Protein AF-A0A9D8WPJ0-F1 (afdb_monomer_lite)

pLDDT: mean 84.47, std 19.91, range [29.52, 98.5]

Foldseek 3Di:
DPDDWAKQKDFLQLLVLCLDPVSNVVSLLLSVLLSLLVQCVVPVDANVVSCVRNVPPDDHDNCSNVSNVVRCVVLVQWQMFIDTSVRSVCPVPDDDDSLVSLLVLLVRLLCSQCDDPHQKDFDALQSSQCNSQGHPDSDDDGDPVSVVCSDPVSVVVSQVVCCVPVVWAWEDPPDRGIMIGNPDHNVRRVVVVVVVVVVVVVVVVVVVVVVPPPDDDDDDDDDDDDDDDQPVVLVDLVVQLVLLVVLLVVLVPPPPLVVVVCVVDPQWPQNVLLVQLSVCCSDVNVSVVVNPDPDSDDDNNVSSSVCSVVRTDGDDDPPDDDDDDDDPPPPDDDDDPPDDPPPDDDD

Secondary structure (DSSP, 8-state):
--PPP-EEEEEHHHHHGGGSTTTHHHHHHHHHHHHHHHHHHHH---HHHHHHHHT--S---TTHHHHHHHHHHHTSSSPEEEEEHHHHHHHHHS---HHHHHHHHHHHHHHHHHTTT-SEEEE-HHHHHHHHTT-SSS-SPPPHHHHTT-SHHHHHHHHHHHHHHH--EEE-TTSSSEEEESSS-HHHHHHHHHHHHHHHHHHHHHHHHTTSS--S------------PPPGGGT-HHHHHHHHHHHHHHHHH-HHHHHHHHHHSTTB-HHHHHHHHHHTTTSHHHHHHHHHSS-SS--HHHHHHHHHTTS--BPP---SS-PPP----------S---SSS-----

Sequence (347 aa):
MNTKKIFFKAPAECFVKLLDDKERDVGFNDIVNYSLAHQHLTTGHGLEECKSELGIYFSVPHNAIELGMEMFSKHRESVKFDIERKVFLDFFISHKDEIDYVLQIAFMALNTMIGQHKTYCRIYNDLWLLRMSGHTEYKGDLHPVIKRYADPRKLRTLKESLSLRFGMNFSTKKTRGFLASRIHSSEELDAILVKSKTISDETSSKAKSNQKSKAVMNPNEDHSEKQKEQPLWRTDFNEYKRLFEEARKTVLADVDFKKKMEGYYPNIDYEKSIDCSCDYWISEDGWKKCKSYRCTNIDPVRRLQNNFSKNKIYKYRYSGNNKPQDYRHRSGQYDSTDMDDWNKGKI

Structure (mmCIF, N/CA/C/O backbone):
data_AF-A0A9D8WPJ0-F1
#
_entry.id   AF-A0A9D8WPJ0-F1
#
loop_
_atom_site.group_PDB
_atom_site.id
_atom_site.type_symbol
_atom_site.label_atom_id
_atom_site.label_alt_id
_atom_site.label_comp_id
_atom_site.label_asym_id
_atom_site.label_entity_id
_atom_site.label_seq_id
_atom_site.pdbx_PDB_ins_code
_atom_site.Cartn_x
_atom_site.Cartn_y
_atom_site.Cartn_z
_atom_site.occupancy
_atom_site.B_iso_or_equiv
_atom_site.auth_seq_id
_atom_site.auth_comp_id
_atom_site.auth_asym_id
_atom_site.auth_atom_id
_atom_site.pdbx_PDB_model_num
ATOM 1 N N . MET A 1 1 ? 14.931 27.148 -11.174 1.00 59.50 1 MET A N 1
ATOM 2 C CA . MET A 1 1 ? 14.076 26.368 -12.098 1.00 59.50 1 MET A CA 1
ATOM 3 C C . MET A 1 1 ? 13.479 25.213 -11.312 1.00 59.50 1 MET A C 1
ATOM 5 O O . MET A 1 1 ? 14.240 24.477 -10.701 1.00 59.50 1 MET A O 1
ATOM 9 N N . ASN A 1 2 ? 12.151 25.099 -11.238 1.00 70.62 2 ASN A N 1
ATOM 10 C CA . ASN A 1 2 ? 11.497 24.022 -10.491 1.00 70.62 2 ASN A CA 1
ATOM 11 C C . ASN A 1 2 ? 11.588 22.744 -11.339 1.00 70.62 2 ASN A C 1
ATOM 13 O O . ASN A 1 2 ? 10.886 22.621 -12.342 1.00 70.62 2 ASN A O 1
ATOM 17 N N . THR A 1 3 ? 12.524 21.848 -11.027 1.00 87.00 3 THR A N 1
ATOM 18 C CA . THR A 1 3 ? 12.690 20.603 -11.784 1.00 87.00 3 THR A CA 1
ATOM 19 C C . THR A 1 3 ? 11.473 19.713 -11.551 1.00 87.00 3 THR A C 1
ATOM 21 O O . THR A 1 3 ? 11.105 19.407 -10.416 1.00 87.00 3 THR A O 1
ATOM 24 N N . LYS A 1 4 ? 10.804 19.318 -12.639 1.00 93.62 4 LYS A N 1
ATOM 25 C CA . LYS A 1 4 ? 9.652 18.415 -12.582 1.00 93.62 4 LYS A CA 1
ATOM 26 C C . LYS A 1 4 ? 10.083 17.104 -11.919 1.00 93.62 4 LYS A C 1
ATOM 28 O O . LYS A 1 4 ? 11.041 16.472 -12.361 1.00 93.62 4 LYS A O 1
ATOM 33 N N . LYS A 1 5 ? 9.377 16.694 -10.862 1.00 95.94 5 LYS A N 1
ATOM 34 C CA . LYS A 1 5 ? 9.600 15.391 -10.226 1.00 95.94 5 LYS A CA 1
ATOM 35 C C . LYS A 1 5 ? 9.200 14.267 -11.183 1.00 95.94 5 LYS A C 1
ATOM 37 O O . LYS A 1 5 ? 8.129 14.322 -11.785 1.00 95.94 5 LYS A O 1
ATOM 42 N N . ILE A 1 6 ? 10.057 13.257 -11.292 1.00 96.81 6 ILE A N 1
ATOM 43 C CA . ILE A 1 6 ? 9.844 12.053 -12.103 1.00 96.81 6 ILE A CA 1
ATOM 44 C C . ILE A 1 6 ? 9.545 10.893 -11.157 1.00 96.81 6 ILE A C 1
ATOM 46 O O . ILE A 1 6 ? 10.193 10.766 -10.115 1.00 96.81 6 ILE A O 1
ATOM 50 N N . PHE A 1 7 ? 8.575 10.059 -11.521 1.00 97.50 7 PHE A N 1
ATOM 51 C CA . PHE A 1 7 ? 8.132 8.923 -10.721 1.00 97.50 7 PHE A CA 1
ATOM 52 C C . PHE A 1 7 ? 8.151 7.646 -11.554 1.00 97.50 7 PHE A C 1
ATOM 54 O O . PHE A 1 7 ? 7.705 7.655 -12.699 1.00 97.50 7 PHE A O 1
ATOM 61 N N . PHE A 1 8 ? 8.622 6.561 -10.948 1.00 98.19 8 PHE A N 1
ATOM 62 C CA . PHE A 1 8 ? 8.399 5.207 -11.439 1.00 98.19 8 PHE A CA 1
ATOM 63 C C . PHE A 1 8 ? 7.062 4.729 -10.901 1.00 98.19 8 PHE A C 1
ATOM 65 O O . PHE A 1 8 ? 6.765 4.914 -9.717 1.00 98.19 8 PHE A O 1
ATOM 72 N N . LYS A 1 9 ? 6.265 4.124 -11.773 1.00 97.69 9 LYS A N 1
ATOM 73 C CA . LYS A 1 9 ? 4.970 3.553 -11.425 1.00 97.69 9 LYS A CA 1
ATOM 74 C C . LYS A 1 9 ? 5.057 2.052 -11.568 1.00 97.69 9 LYS A C 1
ATOM 76 O O . LYS A 1 9 ? 5.591 1.584 -12.564 1.00 97.69 9 LYS A O 1
ATOM 81 N N . ALA A 1 10 ? 4.512 1.306 -10.620 1.00 98.19 10 ALA A N 1
ATOM 82 C CA . ALA A 1 10 ? 4.372 -0.139 -10.762 1.00 98.19 10 ALA A CA 1
ATOM 83 C C . ALA A 1 10 ? 3.287 -0.689 -9.825 1.00 98.19 10 ALA A C 1
ATOM 85 O O . ALA A 1 10 ? 2.923 -0.025 -8.848 1.00 98.19 10 ALA A O 1
ATOM 86 N N . PRO A 1 11 ? 2.753 -1.891 -10.092 1.00 97.81 11 PRO A N 1
ATOM 87 C CA . PRO A 1 11 ? 1.935 -2.626 -9.142 1.00 97.81 11 PRO A CA 1
ATOM 88 C C . PRO A 1 11 ? 2.702 -2.854 -7.837 1.00 97.81 11 PRO A C 1
ATOM 90 O O . PRO A 1 11 ? 3.916 -3.068 -7.841 1.00 97.81 11 PRO A O 1
ATOM 93 N N . ALA A 1 12 ? 1.994 -2.819 -6.714 1.00 97.31 12 ALA A N 1
ATOM 94 C CA . ALA A 1 12 ? 2.564 -3.051 -5.391 1.00 97.31 12 ALA A CA 1
ATOM 95 C C . ALA A 1 12 ? 3.306 -4.395 -5.298 1.00 97.31 12 ALA A C 1
ATOM 97 O O . ALA A 1 12 ? 4.314 -4.495 -4.607 1.00 97.31 12 ALA A O 1
ATOM 98 N N . GLU A 1 13 ? 2.849 -5.405 -6.031 1.00 95.50 13 GLU A N 1
ATOM 99 C CA . GLU A 1 13 ? 3.443 -6.735 -6.108 1.00 95.50 13 GLU A CA 1
ATOM 100 C C . GLU A 1 13 ? 4.893 -6.697 -6.606 1.00 95.50 13 GLU A C 1
ATOM 102 O O . GLU A 1 13 ? 5.728 -7.430 -6.083 1.00 95.50 13 GLU A O 1
ATOM 107 N N . CYS A 1 14 ? 5.229 -5.806 -7.545 1.00 97.19 14 CYS A N 1
ATOM 108 C CA . CYS A 1 14 ? 6.608 -5.625 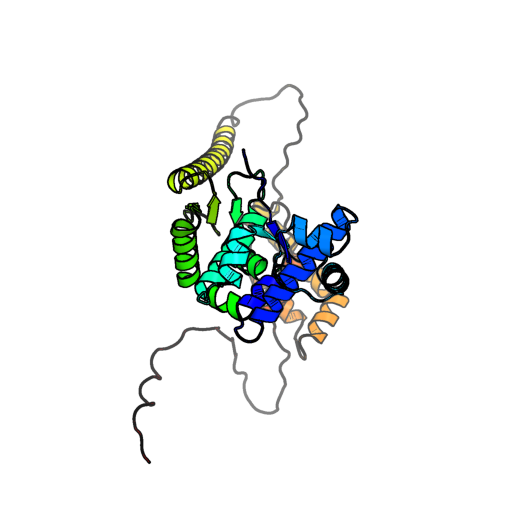-8.008 1.00 97.19 14 CYS A CA 1
ATOM 109 C C . CYS A 1 14 ? 7.511 -5.103 -6.881 1.00 97.19 14 CYS A C 1
ATOM 111 O O . CYS A 1 14 ? 8.654 -5.528 -6.750 1.00 97.19 14 CYS A O 1
ATOM 113 N N . PHE A 1 15 ? 6.984 -4.229 -6.017 1.00 97.81 15 PHE A N 1
ATOM 114 C CA . PHE A 1 15 ? 7.716 -3.740 -4.848 1.00 97.81 15 PHE A CA 1
ATOM 115 C C . PHE A 1 15 ? 7.833 -4.795 -3.752 1.00 97.81 15 PHE A C 1
ATOM 117 O O . PHE A 1 15 ? 8.849 -4.860 -3.070 1.00 97.81 15 PHE A O 1
ATOM 124 N N . VAL A 1 16 ? 6.816 -5.638 -3.583 1.00 96.50 16 VAL A N 1
ATOM 125 C CA . VAL A 1 16 ? 6.834 -6.722 -2.597 1.00 96.50 16 VAL A CA 1
ATOM 126 C C . VAL A 1 16 ? 7.934 -7.745 -2.902 1.00 96.50 16 VAL A C 1
ATOM 128 O O . VAL A 1 16 ? 8.537 -8.248 -1.957 1.00 96.50 16 VAL A O 1
ATOM 131 N N . LYS A 1 17 ? 8.275 -7.977 -4.179 1.00 96.31 17 LYS A N 1
ATOM 132 C CA . LYS A 1 17 ? 9.433 -8.805 -4.576 1.00 96.31 17 LYS A CA 1
ATOM 133 C C . LYS A 1 17 ? 10.768 -8.283 -4.038 1.00 96.31 17 LYS A C 1
ATOM 135 O O . LYS A 1 17 ? 11.667 -9.071 -3.780 1.00 96.31 17 LYS A O 1
ATOM 140 N N . LEU A 1 18 ? 10.896 -6.974 -3.792 1.00 96.81 18 LEU A N 1
ATOM 141 C CA . LEU A 1 18 ? 12.117 -6.386 -3.216 1.00 96.81 18 LEU A CA 1
ATOM 142 C C . LEU A 1 18 ? 12.393 -6.860 -1.778 1.00 96.81 18 LEU A C 1
ATOM 144 O O . LEU A 1 18 ? 13.509 -6.697 -1.276 1.00 96.81 18 LEU A O 1
ATOM 148 N N . LEU A 1 19 ? 11.377 -7.428 -1.119 1.00 95.56 19 LEU A N 1
ATOM 149 C CA . LEU A 1 19 ? 11.471 -7.995 0.224 1.00 95.56 19 LEU A CA 1
ATOM 150 C C . LEU A 1 19 ? 12.078 -9.402 0.254 1.00 95.56 19 LEU A C 1
ATOM 152 O O . LEU A 1 19 ? 12.398 -9.878 1.341 1.00 95.56 19 LEU A O 1
ATOM 156 N N . ASP A 1 20 ? 12.210 -10.069 -0.893 1.00 93.75 20 ASP A N 1
ATOM 157 C CA . ASP A 1 20 ? 12.923 -11.340 -1.011 1.00 93.75 20 ASP A CA 1
ATOM 158 C C . ASP A 1 20 ? 14.275 -11.086 -1.684 1.00 93.75 20 ASP A C 1
ATOM 160 O O . ASP A 1 20 ? 14.334 -10.654 -2.835 1.00 93.75 20 ASP A O 1
ATOM 164 N N . ASP A 1 21 ? 15.374 -11.361 -0.974 1.00 92.00 21 ASP A N 1
ATOM 165 C CA . ASP A 1 21 ? 16.736 -11.204 -1.499 1.00 92.00 21 ASP A CA 1
ATOM 166 C C . ASP A 1 21 ? 16.932 -11.920 -2.844 1.00 92.00 21 ASP A C 1
ATOM 168 O O . ASP A 1 21 ? 17.671 -11.430 -3.694 1.00 92.00 21 ASP A O 1
ATOM 172 N N . LYS A 1 22 ? 16.256 -13.058 -3.058 1.00 94.00 22 LYS A N 1
ATOM 173 C CA . LYS A 1 22 ? 16.377 -13.856 -4.288 1.00 94.00 22 LYS A CA 1
ATOM 174 C C . LYS A 1 22 ? 15.596 -13.274 -5.461 1.00 94.00 22 LYS A C 1
ATOM 176 O O . LYS A 1 22 ? 15.926 -13.566 -6.607 1.00 94.00 22 LYS A O 1
ATOM 181 N N . GLU A 1 23 ? 14.563 -12.483 -5.188 1.00 95.38 23 GLU A N 1
ATOM 182 C CA . GLU A 1 23 ? 13.700 -11.882 -6.211 1.00 95.38 23 GLU A CA 1
ATOM 183 C C . GLU A 1 23 ? 13.934 -10.379 -6.377 1.00 95.38 23 GLU A C 1
ATOM 185 O O . GLU A 1 23 ? 13.312 -9.752 -7.234 1.00 95.38 23 GLU A O 1
ATOM 190 N N . ARG A 1 24 ? 14.833 -9.779 -5.590 1.00 94.62 24 ARG A N 1
ATOM 191 C CA . ARG A 1 24 ? 15.030 -8.327 -5.554 1.00 94.62 24 ARG A CA 1
ATOM 192 C C . ARG A 1 24 ? 15.375 -7.735 -6.918 1.00 94.62 24 ARG A C 1
ATOM 194 O O . ARG A 1 24 ? 14.737 -6.770 -7.334 1.00 94.62 24 ARG A O 1
ATOM 201 N N . ASP A 1 25 ? 16.328 -8.327 -7.631 1.00 95.69 25 ASP A N 1
ATOM 202 C CA . ASP A 1 25 ? 16.728 -7.847 -8.960 1.00 95.69 25 ASP A CA 1
ATOM 203 C C . ASP A 1 25 ? 15.575 -7.958 -9.965 1.00 95.69 25 ASP A C 1
ATOM 205 O O . ASP A 1 25 ? 15.358 -7.064 -10.786 1.00 95.69 25 ASP A O 1
ATOM 209 N N . VAL A 1 26 ? 14.774 -9.022 -9.853 1.00 96.62 26 VAL A N 1
ATOM 210 C CA . VAL A 1 26 ? 13.552 -9.197 -10.647 1.00 96.62 26 VAL A CA 1
ATOM 211 C C . VAL A 1 26 ? 12.544 -8.100 -10.310 1.00 96.62 26 VAL A C 1
ATOM 213 O O . VAL A 1 26 ? 11.996 -7.483 -11.216 1.00 96.62 26 VAL A O 1
ATOM 216 N N . GLY A 1 27 ? 12.342 -7.791 -9.026 1.00 97.25 27 GLY A N 1
ATOM 217 C CA . GLY A 1 27 ? 11.461 -6.711 -8.582 1.00 97.25 27 GLY A CA 1
ATOM 218 C C . GLY A 1 27 ? 11.869 -5.343 -9.133 1.00 97.25 27 GLY A C 1
ATOM 219 O O . GLY A 1 27 ? 11.016 -4.597 -9.614 1.00 97.25 27 GLY A O 1
ATOM 220 N N . PHE A 1 28 ? 13.166 -5.018 -9.136 1.00 97.88 28 PHE A N 1
ATOM 221 C CA . PHE A 1 28 ? 13.656 -3.770 -9.728 1.00 97.88 28 PHE A CA 1
ATOM 222 C C . PHE A 1 28 ? 13.428 -3.715 -11.240 1.00 97.88 28 PHE A C 1
ATOM 224 O O . PHE A 1 28 ? 12.920 -2.707 -11.740 1.00 97.88 28 PHE A O 1
ATOM 231 N N . ASN A 1 29 ? 13.745 -4.795 -11.955 1.00 97.81 29 ASN A N 1
ATOM 232 C CA . ASN A 1 29 ? 13.514 -4.887 -13.395 1.00 97.81 29 ASN A CA 1
ATOM 233 C C . ASN A 1 29 ? 12.024 -4.767 -13.738 1.00 97.81 29 ASN A C 1
ATOM 235 O O . ASN A 1 29 ? 11.666 -4.037 -14.660 1.00 97.81 29 ASN A O 1
ATOM 239 N N . ASP A 1 30 ? 11.145 -5.398 -12.960 1.00 98.06 30 ASP A N 1
ATOM 240 C CA . ASP A 1 30 ? 9.696 -5.303 -13.141 1.00 98.06 30 ASP A CA 1
ATOM 241 C C . ASP A 1 30 ? 9.191 -3.863 -12.955 1.00 98.06 30 ASP A C 1
ATOM 243 O O . ASP A 1 30 ? 8.386 -3.375 -13.750 1.00 98.06 30 ASP A O 1
ATOM 247 N N . ILE A 1 31 ? 9.689 -3.139 -11.944 1.00 98.38 31 ILE A N 1
ATOM 248 C CA . ILE A 1 31 ? 9.319 -1.730 -11.724 1.00 98.38 31 ILE A CA 1
ATOM 249 C C . ILE A 1 31 ? 9.744 -0.858 -12.915 1.00 98.38 31 ILE A C 1
ATOM 251 O O . ILE A 1 31 ? 8.975 0.000 -13.365 1.00 98.38 31 ILE A O 1
ATOM 255 N N . VAL A 1 32 ? 10.953 -1.081 -13.441 1.00 98.38 32 VAL A N 1
ATOM 256 C CA . VAL A 1 32 ? 11.490 -0.353 -14.600 1.00 98.38 32 VAL A CA 1
ATOM 257 C C . VAL A 1 32 ? 10.685 -0.660 -15.860 1.00 98.38 32 VAL A C 1
ATOM 259 O O . VAL A 1 32 ? 10.201 0.268 -16.508 1.00 98.38 32 VAL A O 1
ATOM 262 N N . ASN A 1 33 ? 10.483 -1.940 -16.173 1.00 98.38 33 ASN A N 1
ATOM 263 C CA . ASN A 1 33 ? 9.745 -2.391 -17.353 1.00 98.38 33 ASN A CA 1
ATOM 264 C C . ASN A 1 33 ? 8.298 -1.877 -17.333 1.00 98.38 33 ASN A C 1
ATOM 266 O O . ASN A 1 33 ? 7.823 -1.327 -18.326 1.00 98.38 33 ASN A O 1
ATOM 270 N N . TYR A 1 34 ? 7.610 -1.965 -16.186 1.00 98.44 34 TYR A N 1
ATOM 271 C CA . TYR A 1 34 ? 6.258 -1.418 -16.053 1.00 98.44 34 TYR A CA 1
ATOM 272 C C . TYR A 1 34 ? 6.246 0.103 -16.252 1.00 98.44 34 TYR A C 1
ATOM 274 O O . TYR A 1 34 ? 5.377 0.627 -16.949 1.00 98.44 34 TYR A O 1
ATOM 282 N N . SER A 1 35 ? 7.204 0.829 -15.668 1.00 98.19 35 SER A N 1
ATOM 283 C CA . SER A 1 35 ? 7.283 2.289 -15.816 1.00 98.19 35 SER A CA 1
ATOM 284 C C . SER A 1 35 ? 7.536 2.706 -17.266 1.00 98.19 35 SER A C 1
ATOM 286 O O . SER A 1 35 ? 6.909 3.653 -17.740 1.00 98.19 35 SER A O 1
ATOM 288 N N . LEU A 1 36 ? 8.402 1.982 -17.983 1.00 98.38 36 LEU A N 1
ATOM 289 C CA . LEU A 1 36 ? 8.659 2.191 -19.409 1.00 98.38 36 LEU A CA 1
ATOM 290 C C . LEU A 1 36 ? 7.400 1.947 -20.242 1.00 98.38 36 LEU A C 1
ATOM 292 O O . LEU A 1 36 ? 7.036 2.798 -21.048 1.00 98.38 36 LEU A O 1
ATOM 296 N N . ALA A 1 37 ? 6.686 0.844 -20.002 1.00 98.12 37 ALA A N 1
ATOM 297 C CA . ALA A 1 37 ? 5.421 0.575 -20.680 1.00 98.12 37 ALA A CA 1
ATOM 298 C C . ALA A 1 37 ? 4.353 1.633 -20.366 1.00 98.12 37 ALA A C 1
ATOM 300 O O . ALA A 1 37 ? 3.653 2.083 -21.269 1.00 98.12 37 ALA A O 1
ATOM 301 N N . HIS A 1 38 ? 4.256 2.094 -19.113 1.00 97.12 38 HIS A N 1
ATOM 302 C CA . HIS A 1 38 ? 3.341 3.174 -18.736 1.00 97.12 38 HIS A CA 1
ATOM 303 C C . HIS A 1 38 ? 3.671 4.457 -19.508 1.00 97.12 38 HIS A C 1
ATOM 305 O O . HIS A 1 38 ? 2.765 5.138 -19.994 1.00 97.12 38 HIS A O 1
ATOM 311 N N . GLN A 1 39 ? 4.955 4.812 -19.592 1.00 97.69 39 GLN A N 1
ATOM 312 C CA . GLN A 1 39 ? 5.407 6.003 -20.304 1.00 97.69 39 GLN A CA 1
ATOM 313 C C . GLN A 1 39 ? 5.099 5.888 -21.799 1.00 97.69 39 GLN A C 1
ATOM 315 O O . GLN A 1 39 ? 4.448 6.778 -22.338 1.00 97.69 39 GLN A O 1
ATOM 320 N N . HIS A 1 40 ? 5.430 4.750 -22.415 1.00 97.56 40 HIS A N 1
ATOM 321 C CA . HIS A 1 40 ? 5.111 4.446 -23.808 1.00 97.56 40 HIS A CA 1
ATOM 322 C C . HIS A 1 40 ? 3.608 4.570 -24.098 1.00 97.56 40 HIS A C 1
ATOM 324 O O . HIS A 1 40 ? 3.222 5.260 -25.034 1.00 97.56 40 HIS A O 1
ATOM 330 N N . LEU A 1 41 ? 2.741 3.986 -23.261 1.00 96.44 41 LEU A N 1
ATOM 331 C CA . LEU A 1 41 ? 1.282 4.118 -23.402 1.00 96.44 41 LEU A CA 1
ATOM 332 C C . LEU A 1 41 ? 0.790 5.565 -23.277 1.00 96.44 41 LEU A C 1
ATOM 334 O O . LEU A 1 41 ? -0.260 5.907 -23.813 1.00 96.44 41 LEU A O 1
ATOM 338 N N . THR A 1 42 ? 1.515 6.402 -22.533 1.00 96.56 42 THR A N 1
ATOM 339 C CA . THR A 1 42 ? 1.124 7.792 -22.274 1.00 96.56 42 THR A CA 1
ATOM 340 C C . THR A 1 42 ? 1.573 8.733 -23.392 1.00 96.56 42 THR A C 1
ATOM 342 O O . THR A 1 42 ? 0.849 9.672 -23.713 1.00 96.56 42 THR A O 1
ATOM 345 N N . THR A 1 43 ? 2.759 8.518 -23.966 1.00 97.44 43 THR A N 1
ATOM 346 C CA . THR A 1 43 ? 3.387 9.449 -24.923 1.00 97.44 43 THR A CA 1
ATOM 347 C C . THR A 1 43 ? 3.492 8.911 -26.349 1.00 97.44 43 THR A C 1
ATOM 349 O O . THR A 1 43 ? 3.675 9.696 -27.273 1.00 97.44 43 THR A O 1
ATOM 352 N N . GLY A 1 44 ? 3.389 7.595 -26.550 1.00 97.75 44 GLY A N 1
ATOM 353 C CA . GLY A 1 44 ? 3.667 6.924 -27.825 1.00 97.75 44 GLY A CA 1
ATOM 354 C C . GLY A 1 44 ? 5.160 6.824 -28.169 1.00 97.75 44 GLY A C 1
ATOM 355 O O . GLY A 1 44 ? 5.506 6.423 -29.276 1.00 97.75 44 GLY A O 1
ATOM 356 N N . HIS A 1 45 ? 6.047 7.204 -27.246 1.00 98.25 45 HIS A N 1
ATOM 357 C CA . HIS A 1 45 ? 7.492 7.249 -27.459 1.00 98.25 45 HIS A CA 1
ATOM 358 C C . HIS A 1 45 ? 8.144 5.862 -27.479 1.00 98.25 45 HIS A C 1
ATOM 360 O O . HIS A 1 45 ? 7.712 4.955 -26.770 1.00 98.25 45 HIS A O 1
ATOM 366 N N . GLY A 1 46 ? 9.226 5.708 -28.245 1.00 97.94 46 GLY A N 1
ATOM 367 C CA . GLY A 1 46 ? 10.043 4.496 -28.253 1.00 97.94 46 GLY A CA 1
ATOM 368 C C . GLY A 1 46 ? 10.778 4.243 -26.931 1.00 97.94 46 GLY A C 1
ATOM 369 O O . GLY A 1 46 ? 10.687 5.013 -25.969 1.00 97.94 46 GLY A O 1
ATOM 370 N N . LEU A 1 47 ? 11.506 3.123 -26.868 1.00 97.75 47 LEU A N 1
ATOM 371 C CA . LEU A 1 47 ? 12.226 2.695 -25.665 1.00 97.75 47 LEU A CA 1
ATOM 372 C C . LEU A 1 47 ? 13.260 3.728 -25.202 1.00 97.75 47 LEU A C 1
ATOM 374 O O . LEU A 1 47 ? 13.313 4.046 -24.015 1.00 97.75 47 LEU A O 1
ATOM 378 N N . GLU A 1 48 ? 14.076 4.254 -26.114 1.00 97.88 48 GLU A N 1
ATOM 379 C CA . GLU A 1 48 ? 15.173 5.162 -25.763 1.00 97.88 48 GLU A CA 1
ATOM 380 C C . GLU A 1 48 ? 14.664 6.534 -25.311 1.00 97.88 48 GLU A C 1
ATOM 382 O O . GLU A 1 48 ? 15.164 7.101 -24.338 1.00 97.88 48 GLU A O 1
ATOM 387 N N . GLU A 1 49 ? 13.603 7.032 -25.938 1.00 98.25 49 GLU A N 1
ATOM 388 C CA . GLU A 1 49 ? 12.918 8.248 -25.521 1.00 98.25 49 GLU A CA 1
ATOM 389 C C . GLU A 1 49 ? 12.278 8.072 -24.136 1.00 98.25 49 GLU A C 1
ATOM 391 O O . GLU A 1 49 ? 12.489 8.905 -23.253 1.00 98.25 49 GLU A O 1
ATOM 396 N N . CYS A 1 50 ? 11.583 6.952 -23.892 1.00 98.06 50 CYS A N 1
ATOM 397 C CA . CYS A 1 50 ? 11.013 6.647 -22.576 1.00 98.06 50 CYS A CA 1
ATOM 398 C C . CYS A 1 50 ? 12.097 6.527 -21.490 1.00 98.06 50 CYS A C 1
ATOM 400 O O . CYS A 1 50 ? 11.915 7.029 -20.377 1.00 98.06 50 CYS A O 1
ATOM 402 N N . LYS A 1 51 ? 13.243 5.899 -21.797 1.00 97.81 51 LYS A N 1
ATOM 403 C CA . LYS A 1 51 ? 14.397 5.823 -20.883 1.00 97.81 51 LYS A CA 1
ATOM 404 C C . LYS A 1 51 ? 14.929 7.210 -20.547 1.00 97.81 51 LYS A C 1
ATOM 406 O O . LYS A 1 51 ? 15.134 7.506 -19.370 1.00 97.81 51 LYS A O 1
ATOM 411 N N . SER A 1 52 ? 15.113 8.059 -21.557 1.00 97.25 52 SER A N 1
ATOM 412 C CA . SER A 1 52 ? 15.577 9.439 -21.389 1.00 97.25 52 SER A CA 1
ATOM 413 C C . SER A 1 52 ? 14.636 10.248 -20.487 1.00 97.25 52 SER A C 1
ATOM 415 O O . SER A 1 52 ? 15.078 10.868 -19.516 1.00 97.25 52 SER A O 1
ATOM 417 N N . GLU A 1 53 ? 13.323 10.163 -20.717 1.00 96.62 53 GLU A N 1
ATOM 418 C CA . GLU A 1 53 ? 12.304 10.865 -19.924 1.00 96.62 53 GLU A CA 1
ATOM 419 C C . GLU A 1 53 ? 12.235 10.391 -18.468 1.00 96.62 53 GLU A C 1
ATOM 421 O O . GLU A 1 53 ? 12.095 11.205 -17.549 1.00 96.62 53 GLU A O 1
ATOM 426 N N . LEU A 1 54 ? 12.368 9.082 -18.237 1.00 96.75 54 LEU A N 1
ATOM 427 C CA . LEU A 1 54 ? 12.432 8.512 -16.890 1.00 96.75 54 LEU A CA 1
ATOM 428 C C . LEU A 1 54 ? 13.808 8.709 -16.231 1.00 96.75 54 LEU A C 1
ATOM 430 O O . LEU A 1 54 ? 13.946 8.532 -15.020 1.00 96.75 54 LEU A O 1
ATOM 434 N N . GLY A 1 55 ? 14.821 9.134 -16.990 1.00 95.69 55 GLY A N 1
ATOM 435 C CA . GLY A 1 55 ? 16.203 9.279 -16.538 1.00 95.69 55 GLY A CA 1
ATOM 436 C C . GLY A 1 55 ? 16.867 7.949 -16.186 1.00 95.69 55 GLY A C 1
ATOM 437 O O . GLY A 1 55 ? 17.591 7.877 -15.193 1.00 95.69 55 GLY A O 1
ATOM 438 N N . ILE A 1 56 ? 16.587 6.906 -16.964 1.00 95.31 56 ILE A N 1
ATOM 439 C CA . ILE A 1 56 ? 17.223 5.592 -16.861 1.00 95.31 56 ILE A CA 1
ATOM 440 C C . ILE A 1 56 ? 18.506 5.618 -17.697 1.00 95.31 56 ILE A C 1
ATOM 442 O O . ILE A 1 56 ? 18.454 5.790 -18.911 1.00 95.31 56 ILE A O 1
ATOM 446 N N . TYR A 1 57 ? 19.654 5.434 -17.046 1.00 93.00 57 TYR A N 1
ATOM 447 C CA . TYR A 1 57 ? 20.978 5.451 -17.689 1.00 93.00 57 TYR A CA 1
ATOM 448 C C . TYR A 1 57 ? 21.663 4.076 -17.728 1.00 93.00 57 TYR A C 1
ATOM 450 O O . TYR A 1 57 ? 22.774 3.955 -18.237 1.00 93.00 57 TYR A O 1
ATOM 458 N N . PHE A 1 58 ? 21.027 3.043 -17.176 1.00 92.69 58 PHE A N 1
ATOM 459 C CA . PHE A 1 58 ? 21.517 1.666 -17.213 1.00 92.69 58 PHE A CA 1
ATOM 460 C C . PHE A 1 58 ? 20.870 0.871 -18.355 1.00 92.69 58 PHE A C 1
ATOM 462 O O . PHE A 1 58 ? 19.863 1.285 -18.937 1.00 92.69 58 PHE A O 1
ATOM 469 N N . SER A 1 59 ? 21.480 -0.268 -18.692 1.00 94.94 59 SER A N 1
ATOM 470 C CA . SER A 1 59 ? 20.982 -1.152 -19.746 1.00 94.94 59 SER A CA 1
ATOM 471 C C . SER A 1 59 ? 19.666 -1.807 -19.329 1.00 94.94 59 SER A C 1
ATOM 473 O O . SER A 1 59 ? 19.544 -2.301 -18.210 1.00 94.94 59 SER A O 1
ATOM 475 N N . VAL A 1 60 ? 18.699 -1.823 -20.243 1.00 96.25 60 VAL A N 1
ATOM 476 C CA . VAL A 1 60 ? 17.425 -2.535 -20.100 1.00 96.25 60 VAL A CA 1
ATOM 477 C C . VAL A 1 60 ? 17.237 -3.441 -21.320 1.00 96.25 60 VAL A C 1
ATOM 479 O O . VAL A 1 60 ? 17.746 -3.105 -22.394 1.00 96.25 60 VAL A O 1
ATOM 482 N N . PRO A 1 61 ? 16.530 -4.577 -21.194 1.00 95.75 61 PRO A N 1
ATOM 483 C CA . PRO A 1 61 ? 16.245 -5.446 -22.332 1.00 95.75 61 PRO A CA 1
ATOM 484 C C . PRO A 1 61 ? 15.542 -4.693 -23.470 1.00 95.75 61 PRO A C 1
ATOM 486 O O . PRO A 1 61 ? 14.712 -3.820 -23.221 1.00 95.75 61 PRO A O 1
ATOM 489 N N . HIS A 1 62 ? 15.818 -5.055 -24.727 1.00 96.81 62 HIS A N 1
ATOM 490 C CA . HIS A 1 62 ? 15.159 -4.424 -25.881 1.00 96.81 62 HIS A CA 1
ATOM 491 C C . HIS A 1 62 ? 13.634 -4.608 -25.870 1.00 96.81 62 HIS A C 1
ATOM 493 O O . HIS A 1 62 ? 12.907 -3.721 -26.302 1.00 96.81 62 HIS A O 1
ATOM 499 N N . ASN A 1 63 ? 13.156 -5.713 -25.298 1.00 97.50 63 ASN A N 1
ATOM 500 C CA . ASN A 1 63 ? 11.741 -6.016 -25.101 1.00 97.50 63 ASN A CA 1
ATOM 501 C C . ASN A 1 63 ? 11.174 -5.486 -23.765 1.00 97.50 63 ASN A C 1
ATOM 503 O O . ASN A 1 63 ? 10.119 -5.935 -23.321 1.00 97.50 63 ASN A O 1
ATOM 507 N N . ALA A 1 64 ? 11.841 -4.541 -23.087 1.00 97.94 64 ALA A N 1
ATOM 508 C CA . ALA A 1 64 ? 11.407 -4.029 -21.779 1.00 97.94 64 ALA A CA 1
ATOM 509 C C . ALA A 1 64 ? 9.978 -3.457 -21.786 1.00 97.94 64 ALA A C 1
ATOM 511 O O . ALA A 1 64 ? 9.229 -3.666 -20.830 1.00 97.94 64 ALA A O 1
ATOM 512 N N . ILE A 1 65 ? 9.582 -2.761 -22.860 1.00 98.25 65 ILE A N 1
ATOM 513 C CA . ILE A 1 65 ? 8.210 -2.246 -23.000 1.00 98.25 65 ILE A CA 1
ATOM 514 C C . ILE A 1 65 ? 7.217 -3.405 -23.116 1.00 98.25 65 ILE A C 1
ATOM 516 O O . ILE A 1 65 ? 6.204 -3.392 -22.426 1.00 98.25 65 ILE A O 1
ATOM 520 N N . GLU A 1 66 ? 7.503 -4.415 -23.936 1.00 98.12 66 GLU A N 1
ATOM 521 C CA . GLU A 1 66 ? 6.622 -5.574 -24.136 1.00 98.12 66 GLU A CA 1
ATOM 522 C C . GLU A 1 66 ? 6.423 -6.348 -22.827 1.00 98.12 66 GLU A C 1
ATOM 524 O O . GLU A 1 66 ? 5.286 -6.583 -22.417 1.00 98.12 66 GLU A O 1
ATOM 529 N N . LEU A 1 67 ? 7.512 -6.612 -22.096 1.00 97.81 67 LEU A N 1
ATOM 530 C CA . LEU A 1 67 ? 7.464 -7.202 -20.753 1.00 97.81 67 LEU A CA 1
ATOM 531 C C . LEU A 1 67 ? 6.624 -6.346 -19.788 1.00 97.81 67 LEU A C 1
ATOM 533 O O . LEU A 1 67 ? 5.833 -6.858 -18.995 1.00 97.81 67 LEU A O 1
ATOM 537 N N . GLY A 1 68 ? 6.754 -5.019 -19.872 1.00 97.75 68 GLY A N 1
ATOM 538 C CA . GLY A 1 68 ? 5.927 -4.079 -19.120 1.00 97.75 68 GLY A CA 1
ATOM 539 C C . GLY A 1 68 ? 4.433 -4.171 -19.448 1.00 97.75 68 GLY A C 1
ATOM 540 O O . GLY A 1 68 ? 3.597 -4.139 -18.541 1.00 97.75 68 GLY A O 1
ATOM 541 N N . MET A 1 69 ? 4.081 -4.330 -20.725 1.00 97.50 69 MET A N 1
ATOM 542 C CA . MET A 1 69 ? 2.693 -4.466 -21.191 1.00 97.50 69 MET A CA 1
ATOM 543 C C . MET A 1 69 ? 2.034 -5.762 -20.710 1.00 97.50 69 MET A C 1
ATOM 545 O O . MET A 1 69 ? 0.855 -5.763 -20.332 1.00 97.50 69 MET A O 1
ATOM 549 N N . GLU A 1 70 ? 2.789 -6.860 -20.671 1.00 96.75 70 GLU A N 1
ATOM 550 C CA . GLU A 1 70 ? 2.321 -8.126 -20.097 1.00 96.75 70 GLU A CA 1
ATOM 551 C C . GLU A 1 70 ? 1.937 -7.945 -18.620 1.00 96.75 70 GLU A C 1
ATOM 553 O O . GLU A 1 70 ? 0.860 -8.371 -18.183 1.00 96.75 70 GLU A O 1
ATOM 558 N N . MET A 1 71 ? 2.762 -7.220 -17.856 1.00 96.00 71 MET A N 1
ATOM 559 C CA . MET A 1 71 ? 2.469 -6.908 -16.454 1.00 96.00 71 MET A CA 1
ATOM 560 C C . MET A 1 71 ? 1.239 -6.013 -16.287 1.00 96.00 71 MET A C 1
ATOM 562 O O . MET A 1 71 ? 0.441 -6.249 -15.379 1.00 96.00 71 MET A O 1
ATOM 566 N N . PHE A 1 72 ? 1.040 -5.020 -17.159 1.00 93.06 72 PHE A N 1
ATOM 567 C CA . PHE A 1 72 ? -0.172 -4.189 -17.161 1.00 93.06 72 PHE A CA 1
ATOM 568 C C . PHE A 1 72 ? -1.449 -5.022 -17.265 1.00 93.06 72 PHE A C 1
ATOM 570 O O . PHE A 1 72 ? -2.418 -4.775 -16.542 1.00 93.06 72 PHE A O 1
ATOM 577 N N . SER A 1 73 ? -1.433 -6.024 -18.144 1.00 92.56 73 SER A N 1
ATOM 578 C CA . SER A 1 73 ? -2.566 -6.927 -18.355 1.00 92.56 73 SER A CA 1
ATOM 579 C C . SER A 1 73 ? -2.813 -7.804 -17.128 1.00 92.56 73 SER A C 1
ATOM 581 O O . SER A 1 73 ? -3.953 -7.949 -16.685 1.00 92.56 73 SER A O 1
ATOM 583 N N . LYS A 1 74 ? -1.738 -8.329 -16.528 1.00 95.12 74 LYS A N 1
ATOM 584 C CA . LYS A 1 74 ? -1.799 -9.196 -15.344 1.00 95.12 74 LYS A CA 1
ATOM 585 C C . LYS A 1 74 ? -2.246 -8.466 -14.072 1.00 95.12 74 LYS A C 1
ATOM 587 O O . LYS A 1 74 ? -2.960 -9.042 -13.259 1.00 95.12 74 LYS A O 1
ATOM 592 N N . HIS A 1 75 ? -1.847 -7.207 -13.902 1.00 94.19 75 HIS A N 1
ATOM 593 C CA . HIS A 1 75 ? -2.021 -6.438 -12.663 1.00 94.19 75 HIS A CA 1
ATOM 594 C C . HIS A 1 75 ? -3.016 -5.277 -12.805 1.00 94.19 75 HIS A C 1
ATOM 596 O O . HIS A 1 75 ? -2.911 -4.243 -12.136 1.00 94.19 75 HIS A O 1
ATOM 602 N N . ARG A 1 76 ? -4.024 -5.437 -13.673 1.00 90.38 76 ARG A N 1
ATOM 603 C CA . ARG A 1 76 ? -5.014 -4.388 -13.958 1.00 90.38 76 ARG A CA 1
ATOM 604 C C . ARG A 1 76 ? -5.755 -3.916 -12.706 1.00 90.38 76 ARG A C 1
ATOM 606 O O . ARG A 1 76 ? -5.993 -2.715 -12.555 1.00 90.38 76 ARG A O 1
ATOM 613 N N . GLU A 1 77 ? -6.079 -4.828 -11.796 1.00 91.56 77 GLU A N 1
ATOM 614 C CA . GLU A 1 77 ? -6.845 -4.544 -10.572 1.00 91.56 77 GLU A CA 1
ATOM 615 C C . GLU A 1 77 ? -5.970 -4.266 -9.343 1.00 91.56 77 GLU A C 1
ATOM 617 O O . GLU A 1 77 ? -6.468 -3.771 -8.330 1.00 91.56 77 GLU A O 1
ATOM 622 N N . SER A 1 78 ? -4.662 -4.508 -9.447 1.00 93.44 78 SER A N 1
ATOM 623 C CA . SER A 1 78 ? -3.710 -4.303 -8.359 1.00 93.44 78 SER A CA 1
ATOM 624 C C . SER A 1 78 ? -3.571 -2.832 -7.981 1.00 93.44 78 SER A C 1
ATOM 626 O O . SER A 1 78 ? -3.807 -1.911 -8.780 1.00 93.44 78 SER A O 1
ATOM 628 N N . VAL A 1 79 ? -3.157 -2.592 -6.740 1.00 96.06 79 VAL A N 1
ATOM 629 C CA . VAL A 1 79 ? -2.763 -1.259 -6.277 1.00 96.06 79 VAL A CA 1
ATOM 630 C C . VAL A 1 79 ? -1.502 -0.833 -7.020 1.00 96.06 79 VAL A C 1
ATOM 632 O O . VAL A 1 79 ? -0.540 -1.589 -7.075 1.00 96.06 79 VAL A O 1
ATOM 635 N N . LYS A 1 80 ? -1.489 0.386 -7.562 1.00 96.81 80 LYS A N 1
ATOM 636 C CA . LYS A 1 80 ? -0.298 0.971 -8.184 1.00 96.81 80 LYS A CA 1
ATOM 637 C C . LYS A 1 80 ? 0.377 1.899 -7.188 1.00 96.81 80 LYS A C 1
ATOM 639 O O . LYS A 1 80 ? -0.297 2.702 -6.539 1.00 96.81 80 LYS A O 1
ATOM 644 N N . PHE A 1 81 ? 1.688 1.776 -7.075 1.00 97.94 81 PHE A N 1
ATOM 645 C CA . PHE A 1 81 ? 2.534 2.673 -6.312 1.00 97.94 81 PHE A CA 1
ATOM 646 C C . PHE A 1 81 ? 3.342 3.558 -7.246 1.00 97.94 81 PHE A C 1
ATOM 648 O O . PHE A 1 81 ? 3.748 3.134 -8.327 1.00 97.94 81 PHE A O 1
ATOM 655 N N . ASP A 1 82 ? 3.598 4.768 -6.760 1.00 97.00 82 ASP A N 1
ATOM 656 C CA . ASP A 1 82 ? 4.473 5.741 -7.391 1.00 97.00 82 ASP A CA 1
ATOM 657 C C . ASP A 1 82 ? 5.667 5.977 -6.452 1.00 97.00 82 ASP A C 1
ATOM 659 O O . ASP A 1 82 ? 5.482 6.331 -5.281 1.00 97.00 82 ASP A O 1
ATOM 663 N N . ILE A 1 83 ? 6.888 5.809 -6.959 1.00 97.69 83 ILE A N 1
ATOM 664 C CA . ILE A 1 83 ? 8.136 6.093 -6.238 1.00 97.69 83 ILE A CA 1
ATOM 665 C C . ILE A 1 83 ? 8.928 7.170 -6.980 1.00 97.69 83 ILE A C 1
ATOM 667 O O . ILE A 1 83 ? 9.092 7.117 -8.197 1.00 97.69 83 ILE A O 1
ATOM 671 N N . GLU A 1 84 ? 9.404 8.190 -6.262 1.00 97.69 84 GLU A N 1
ATOM 672 C CA . GLU A 1 84 ? 10.206 9.260 -6.866 1.00 97.69 84 GLU A CA 1
ATOM 673 C C . GLU A 1 84 ? 11.515 8.670 -7.414 1.00 97.69 84 GLU A C 1
ATOM 675 O O . GLU A 1 84 ? 12.194 7.929 -6.705 1.00 97.69 84 GLU A O 1
ATOM 680 N N . ARG A 1 85 ? 11.906 9.029 -8.647 1.00 96.81 85 ARG A N 1
ATOM 681 C CA . ARG A 1 85 ? 13.113 8.511 -9.322 1.00 96.81 85 ARG A CA 1
ATOM 682 C C . ARG A 1 85 ? 14.344 8.534 -8.429 1.00 96.81 85 ARG A C 1
ATOM 684 O O . ARG A 1 85 ? 15.088 7.565 -8.394 1.00 96.81 85 ARG A O 1
ATOM 691 N N . LYS A 1 86 ? 14.574 9.643 -7.720 1.00 96.75 86 LYS A N 1
ATOM 692 C CA . LYS A 1 86 ? 15.744 9.783 -6.845 1.00 96.75 86 LYS A CA 1
ATOM 693 C C . LYS A 1 86 ? 15.746 8.722 -5.740 1.00 96.75 86 LYS A C 1
ATOM 695 O O . LYS A 1 86 ? 16.794 8.163 -5.451 1.00 96.75 86 LYS A O 1
ATOM 700 N N . VAL A 1 87 ? 14.581 8.447 -5.156 1.00 97.12 87 VAL A N 1
ATOM 701 C CA . VAL A 1 87 ? 14.419 7.423 -4.117 1.00 97.12 87 VAL A CA 1
ATOM 702 C C . VAL A 1 87 ? 14.567 6.033 -4.729 1.00 97.12 87 VAL A C 1
ATOM 704 O O . VAL A 1 87 ? 15.296 5.216 -4.191 1.00 97.12 87 VAL A O 1
ATOM 707 N N . PHE A 1 88 ? 13.950 5.775 -5.885 1.00 97.81 88 PHE A N 1
ATOM 708 C CA . PHE A 1 88 ? 14.105 4.498 -6.583 1.00 97.81 88 PHE A CA 1
ATOM 709 C C . PHE A 1 88 ? 15.573 4.179 -6.889 1.00 97.81 88 PHE A C 1
ATOM 711 O O . PHE A 1 88 ? 16.043 3.101 -6.548 1.00 97.81 88 PHE A O 1
ATOM 718 N N . LEU A 1 89 ? 16.309 5.129 -7.474 1.00 95.88 89 LEU A N 1
ATOM 719 C CA . LEU A 1 89 ? 17.723 4.946 -7.806 1.00 95.88 89 LEU A CA 1
ATOM 720 C C . LEU A 1 89 ? 18.597 4.780 -6.557 1.00 95.88 89 LEU A C 1
ATOM 722 O O . LEU A 1 89 ? 19.542 4.003 -6.590 1.00 95.88 89 LEU A O 1
ATOM 726 N N . ASP A 1 90 ? 18.275 5.458 -5.453 1.00 96.44 90 ASP A N 1
ATOM 727 C CA . ASP A 1 90 ? 18.958 5.236 -4.174 1.00 96.44 90 ASP A CA 1
ATOM 728 C C . ASP A 1 90 ? 18.783 3.786 -3.697 1.00 96.44 90 ASP A C 1
ATOM 730 O O . ASP A 1 90 ? 19.769 3.129 -3.378 1.00 96.44 90 ASP A O 1
ATOM 734 N N . PHE A 1 91 ? 17.561 3.248 -3.726 1.00 96.50 91 PHE A N 1
ATOM 735 C CA . PHE A 1 91 ? 17.299 1.841 -3.396 1.00 96.50 91 PHE A CA 1
ATOM 736 C C . PHE A 1 91 ? 17.929 0.858 -4.392 1.00 96.50 91 PHE A C 1
ATOM 738 O O . PHE A 1 91 ? 18.339 -0.223 -3.992 1.00 96.50 91 PHE A O 1
ATOM 745 N N . PHE A 1 92 ? 18.004 1.223 -5.671 1.00 95.12 92 PHE A N 1
ATOM 746 C CA . PHE A 1 92 ? 18.585 0.384 -6.719 1.00 95.12 92 PHE A CA 1
ATOM 747 C C . PHE A 1 92 ? 20.112 0.272 -6.604 1.00 95.12 92 PHE A C 1
ATOM 749 O O . PHE A 1 92 ? 20.677 -0.791 -6.832 1.00 95.12 92 PHE A O 1
ATOM 756 N N . ILE A 1 93 ? 20.790 1.374 -6.267 1.00 94.00 93 ILE A N 1
ATOM 757 C CA . ILE A 1 93 ? 22.260 1.449 -6.252 1.00 94.00 93 ILE A CA 1
ATOM 758 C C . ILE A 1 93 ? 22.827 1.068 -4.885 1.00 94.00 93 ILE A C 1
ATOM 760 O O . ILE A 1 93 ? 23.901 0.474 -4.803 1.00 94.00 93 ILE A O 1
ATOM 764 N N . SER A 1 94 ? 22.150 1.458 -3.804 1.00 93.38 94 SER A N 1
ATOM 765 C CA . SER A 1 94 ? 22.651 1.243 -2.449 1.00 93.38 94 SER A CA 1
ATOM 766 C C . SER A 1 94 ? 22.036 0.004 -1.813 1.00 93.38 94 SER A C 1
ATOM 768 O O . SER A 1 94 ? 20.857 -0.293 -1.988 1.00 93.38 94 SER A O 1
ATOM 770 N N . HIS A 1 95 ? 22.842 -0.708 -1.027 1.00 91.06 95 HIS A N 1
ATOM 771 C CA . HIS A 1 95 ? 22.330 -1.786 -0.198 1.00 91.06 95 HIS A CA 1
ATOM 772 C C . HIS A 1 95 ? 21.409 -1.208 0.883 1.00 91.06 95 HIS A C 1
ATOM 774 O O . HIS A 1 95 ? 21.779 -0.255 1.574 1.00 91.06 95 HIS A O 1
ATOM 780 N N . LYS A 1 96 ? 20.213 -1.782 1.008 1.00 95.12 96 LYS A N 1
ATOM 781 C CA . LYS A 1 96 ? 19.190 -1.407 1.985 1.00 95.12 96 LYS A CA 1
ATOM 782 C C . LYS A 1 96 ? 18.774 -2.638 2.774 1.00 95.12 96 LYS A C 1
ATOM 784 O O . LYS A 1 96 ? 18.706 -3.730 2.207 1.00 95.12 96 LYS A O 1
ATOM 789 N N . ASP A 1 97 ? 18.436 -2.444 4.040 1.00 94.88 97 ASP A N 1
ATOM 790 C CA . ASP A 1 97 ? 17.929 -3.526 4.879 1.00 94.88 97 ASP A CA 1
ATOM 791 C C . ASP A 1 97 ? 16.462 -3.837 4.537 1.00 94.88 97 ASP A C 1
ATOM 793 O O . ASP A 1 97 ? 15.736 -2.988 4.011 1.00 94.88 97 ASP A O 1
ATOM 797 N N . GLU A 1 98 ? 15.972 -5.032 4.901 1.00 94.25 98 GLU A N 1
ATOM 798 C CA . GLU A 1 98 ? 14.558 -5.423 4.713 1.00 94.25 98 GLU A CA 1
ATOM 799 C C . GLU A 1 98 ? 13.602 -4.334 5.235 1.00 94.25 98 GLU A C 1
ATOM 801 O O . GLU A 1 98 ? 12.616 -3.981 4.583 1.00 94.25 98 GLU A O 1
ATOM 806 N N . ILE A 1 99 ? 13.923 -3.752 6.396 1.00 95.69 99 ILE A N 1
ATOM 807 C CA . ILE A 1 99 ? 13.092 -2.730 7.032 1.00 95.69 99 ILE A CA 1
ATOM 808 C C . ILE A 1 99 ? 12.954 -1.466 6.176 1.00 95.69 99 ILE A C 1
ATOM 810 O O . ILE A 1 99 ? 11.887 -0.855 6.176 1.00 95.69 99 ILE A O 1
ATOM 814 N N . ASP A 1 100 ? 13.977 -1.087 5.410 1.00 97.25 100 ASP A N 1
ATOM 815 C CA . ASP A 1 100 ? 13.926 0.092 4.545 1.00 97.25 100 ASP A CA 1
ATOM 816 C C . ASP A 1 100 ? 12.936 -0.118 3.396 1.00 97.25 100 ASP A C 1
ATOM 818 O O . ASP A 1 100 ? 12.111 0.757 3.117 1.00 97.25 100 ASP A O 1
ATOM 822 N N . TYR A 1 101 ? 12.956 -1.305 2.781 1.00 97.69 101 TYR A N 1
ATOM 823 C CA . TYR A 1 101 ? 11.991 -1.684 1.748 1.00 97.69 101 TYR A CA 1
ATOM 824 C C . TYR A 1 101 ? 10.569 -1.737 2.308 1.00 97.69 101 TYR A C 1
ATOM 826 O O . TYR A 1 101 ? 9.644 -1.187 1.705 1.00 97.69 101 TYR A O 1
A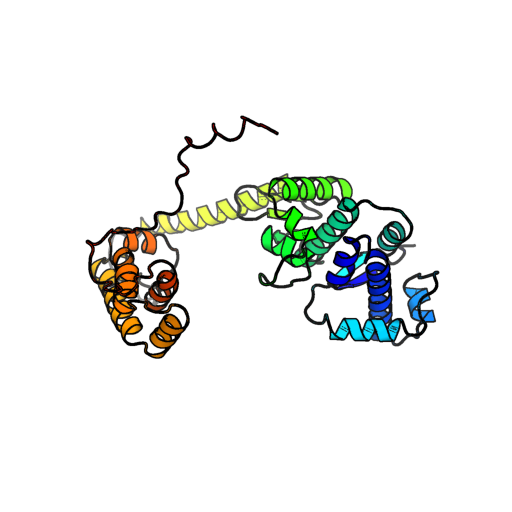TOM 834 N N . VAL A 1 102 ? 10.381 -2.337 3.490 1.00 98.06 102 VAL A N 1
ATOM 835 C CA . VAL A 1 102 ? 9.064 -2.395 4.144 1.00 98.06 102 VAL A CA 1
ATOM 836 C C . VAL A 1 102 ? 8.545 -0.993 4.449 1.00 98.06 102 VAL A C 1
ATOM 838 O O . VAL A 1 102 ? 7.372 -0.719 4.197 1.00 98.06 102 VAL A O 1
ATOM 841 N N . LEU A 1 103 ? 9.392 -0.089 4.948 1.00 98.25 103 LEU A N 1
ATOM 842 C CA . LEU A 1 103 ? 9.006 1.298 5.214 1.00 98.25 103 LEU A CA 1
ATOM 843 C C . LEU A 1 103 ? 8.614 2.031 3.931 1.00 98.25 103 LEU A C 1
ATOM 845 O O . LEU A 1 103 ? 7.589 2.714 3.915 1.00 98.25 103 LEU A O 1
ATOM 849 N N . GLN A 1 104 ? 9.371 1.847 2.850 1.00 98.25 104 GLN A N 1
ATOM 850 C CA . GLN A 1 104 ? 9.051 2.445 1.558 1.00 98.25 104 GLN A CA 1
ATOM 851 C C . GLN A 1 104 ? 7.703 1.933 1.019 1.00 98.25 104 GLN A C 1
ATOM 853 O O . GLN A 1 104 ? 6.854 2.732 0.615 1.00 98.25 104 GLN A O 1
ATOM 858 N N . ILE A 1 105 ? 7.451 0.622 1.079 1.00 98.44 105 ILE A N 1
ATOM 859 C CA . ILE A 1 105 ? 6.169 0.003 0.693 1.00 98.44 105 ILE A CA 1
ATOM 860 C C . ILE A 1 105 ? 5.023 0.520 1.569 1.00 98.44 105 ILE A C 1
ATOM 862 O O . ILE A 1 105 ? 3.964 0.898 1.063 1.00 98.44 105 ILE A O 1
ATOM 866 N N . ALA A 1 106 ? 5.232 0.585 2.883 1.00 98.50 106 ALA A N 1
ATOM 867 C CA . ALA A 1 106 ? 4.246 1.071 3.839 1.00 98.50 106 ALA A CA 1
ATOM 868 C C . ALA A 1 106 ? 3.870 2.536 3.571 1.00 98.50 106 ALA A C 1
ATOM 870 O O . ALA A 1 106 ? 2.683 2.880 3.584 1.00 98.50 106 ALA A O 1
ATOM 871 N N . PHE A 1 107 ? 4.861 3.382 3.273 1.00 98.25 107 PHE A N 1
ATOM 872 C CA . PHE A 1 107 ? 4.671 4.780 2.894 1.00 98.25 107 PHE A CA 1
ATOM 873 C C . PHE A 1 107 ? 3.872 4.920 1.592 1.00 98.25 107 PHE A C 1
ATOM 875 O O . PHE A 1 107 ? 2.892 5.668 1.543 1.00 98.25 107 PHE A O 1
ATOM 882 N N . MET A 1 108 ? 4.230 4.166 0.548 1.00 98.25 108 MET A N 1
ATOM 883 C CA . MET A 1 108 ? 3.502 4.190 -0.725 1.00 98.25 108 MET A CA 1
ATOM 884 C C . MET A 1 108 ? 2.056 3.714 -0.557 1.00 98.25 108 MET A C 1
ATOM 886 O O . MET A 1 108 ? 1.136 4.374 -1.040 1.00 98.25 108 MET A O 1
ATOM 890 N N . ALA A 1 109 ? 1.824 2.657 0.227 1.00 98.12 109 ALA A N 1
ATOM 891 C CA . ALA A 1 109 ? 0.479 2.201 0.563 1.00 98.12 109 ALA A CA 1
ATOM 892 C C . ALA A 1 109 ? -0.353 3.307 1.239 1.00 98.12 109 ALA A C 1
ATOM 894 O O . ALA A 1 109 ? -1.497 3.537 0.837 1.00 98.12 109 ALA A O 1
ATOM 895 N N . LEU A 1 110 ? 0.214 4.053 2.200 1.00 97.69 110 LEU A N 1
ATOM 896 C CA . LEU A 1 110 ? -0.459 5.211 2.812 1.00 97.69 110 LEU A CA 1
ATOM 897 C C . LEU A 1 110 ? -0.791 6.291 1.777 1.00 97.69 110 LEU A C 1
ATOM 899 O O . LEU A 1 110 ? -1.919 6.789 1.767 1.00 97.69 110 LEU A O 1
ATOM 903 N N . ASN A 1 111 ? 0.145 6.616 0.880 1.00 95.88 111 ASN A N 1
ATOM 904 C CA . ASN A 1 111 ? -0.079 7.609 -0.173 1.00 95.88 111 ASN A CA 1
ATOM 905 C C . ASN A 1 111 ? -1.247 7.227 -1.088 1.00 95.88 111 ASN A C 1
ATOM 907 O O . ASN A 1 111 ? -2.039 8.102 -1.438 1.00 95.88 111 ASN A O 1
ATOM 911 N N . THR A 1 112 ? -1.421 5.941 -1.414 1.00 96.12 112 THR A N 1
ATOM 912 C CA . THR A 1 112 ? -2.575 5.501 -2.221 1.00 96.12 112 THR A CA 1
ATOM 913 C C . THR A 1 112 ? -3.917 5.666 -1.504 1.00 96.12 112 THR A C 1
ATOM 915 O O . THR A 1 112 ? -4.928 5.931 -2.150 1.00 96.12 112 THR A O 1
ATOM 918 N N . MET A 1 113 ? -3.951 5.541 -0.173 1.00 96.00 113 MET A N 1
ATOM 919 C CA . MET A 1 113 ? -5.186 5.668 0.612 1.00 96.00 113 MET A CA 1
ATOM 920 C C . MET A 1 113 ? -5.550 7.129 0.903 1.00 96.00 113 MET A C 1
ATOM 922 O O . MET A 1 113 ? -6.725 7.507 0.852 1.00 96.00 113 MET A O 1
ATOM 926 N N . ILE A 1 114 ? -4.545 7.957 1.206 1.00 95.12 114 ILE A N 1
ATOM 927 C CA . ILE A 1 114 ? -4.723 9.398 1.420 1.00 95.12 114 ILE A CA 1
ATOM 928 C C . ILE A 1 114 ? -5.055 10.073 0.082 1.00 95.12 114 ILE A C 1
ATOM 930 O O . ILE A 1 114 ? -5.996 10.861 -0.002 1.00 95.12 114 ILE A O 1
ATOM 934 N N . GLY A 1 115 ? -4.348 9.717 -0.989 1.00 91.25 115 GLY A N 1
ATOM 935 C CA . GLY A 1 115 ? -4.482 10.350 -2.296 1.00 91.25 115 GLY A CA 1
ATOM 936 C C . GLY A 1 115 ? -3.856 11.748 -2.345 1.00 91.25 115 GLY A C 1
ATOM 937 O O . GLY A 1 115 ? -3.188 12.203 -1.415 1.00 91.25 115 GLY A O 1
ATOM 938 N N . GLN A 1 116 ? -4.049 12.447 -3.464 1.00 86.06 116 GLN A N 1
ATOM 939 C CA . GLN A 1 116 ? -3.429 13.758 -3.695 1.00 86.06 116 GLN A CA 1
ATOM 940 C C . GLN A 1 116 ? -4.162 14.901 -2.977 1.00 86.06 116 GLN A C 1
ATOM 942 O O . GLN A 1 116 ? -3.513 15.809 -2.468 1.00 86.06 116 GLN A O 1
ATOM 947 N N . HIS A 1 117 ? -5.494 14.839 -2.890 1.00 85.62 117 HIS A N 1
ATOM 948 C CA . HIS A 1 117 ? -6.318 15.965 -2.427 1.00 85.62 117 HIS A CA 1
ATOM 949 C C . HIS A 1 117 ? -6.718 15.906 -0.949 1.00 85.62 117 HIS A C 1
ATOM 951 O O . HIS A 1 117 ? -7.142 16.918 -0.393 1.00 85.62 117 HIS A O 1
ATOM 957 N N . LYS A 1 118 ? -6.626 14.741 -0.294 1.00 91.94 118 LYS A N 1
ATOM 958 C CA . LYS A 1 118 ? -6.999 14.641 1.122 1.00 91.94 118 LYS A CA 1
ATOM 959 C C . LYS A 1 118 ? -5.827 15.073 1.990 1.00 91.94 118 LYS A C 1
ATOM 961 O O . LYS A 1 118 ? -4.690 14.653 1.782 1.00 91.94 118 LYS A O 1
ATOM 966 N N . THR A 1 119 ? -6.128 15.876 3.002 1.00 91.94 119 THR A N 1
ATOM 967 C CA . THR A 1 119 ? -5.137 16.304 3.994 1.00 91.94 119 THR A CA 1
ATOM 968 C C . THR A 1 119 ? -4.874 15.217 5.035 1.00 91.94 119 THR A C 1
ATOM 970 O O . THR A 1 119 ? -3.756 15.102 5.526 1.00 91.94 119 THR A O 1
ATOM 973 N N . TYR A 1 120 ? -5.869 14.372 5.320 1.00 94.81 120 TYR A N 1
ATOM 974 C CA . TYR A 1 120 ? -5.753 13.199 6.183 1.00 94.81 120 TYR A CA 1
ATOM 975 C C . TYR A 1 120 ? -6.731 12.093 5.761 1.00 94.81 120 TYR A C 1
ATOM 977 O O . TYR A 1 120 ? -7.695 12.330 5.028 1.00 94.81 120 TYR A O 1
ATOM 985 N N . CYS A 1 121 ? -6.506 10.868 6.236 1.00 94.81 121 CYS A N 1
ATOM 986 C CA . CYS A 1 121 ? -7.421 9.747 6.024 1.00 94.81 121 CYS A CA 1
ATOM 987 C C . CYS A 1 121 ? -7.487 8.841 7.256 1.00 94.81 121 CYS A C 1
ATOM 989 O O . CYS A 1 121 ? -6.474 8.608 7.916 1.00 94.81 121 CYS A O 1
ATOM 991 N N . ARG A 1 122 ? -8.680 8.307 7.553 1.00 94.88 122 ARG A N 1
ATOM 992 C CA . ARG A 1 122 ? -8.851 7.239 8.542 1.00 94.88 122 ARG A CA 1
ATOM 993 C C . ARG A 1 122 ? -8.599 5.887 7.895 1.00 94.88 122 ARG A C 1
ATOM 995 O O . ARG A 1 122 ? -9.293 5.511 6.957 1.00 94.88 122 ARG A O 1
ATOM 1002 N N . ILE A 1 123 ? -7.644 5.154 8.447 1.00 95.88 123 ILE A N 1
ATOM 1003 C CA . ILE A 1 123 ? -7.118 3.906 7.907 1.00 95.88 123 ILE A CA 1
ATOM 1004 C C . ILE A 1 123 ? -7.200 2.822 8.982 1.00 95.88 123 ILE A C 1
ATOM 1006 O O . ILE A 1 123 ? -7.001 3.069 10.171 1.00 95.88 123 ILE A O 1
ATOM 1010 N N . TYR A 1 124 ? -7.504 1.599 8.564 1.00 96.19 124 TYR A N 1
ATOM 1011 C CA . TYR A 1 124 ? -7.466 0.423 9.428 1.00 96.19 124 TYR A CA 1
ATOM 1012 C C . TYR A 1 124 ? -6.181 -0.357 9.160 1.00 96.19 124 TYR A C 1
ATOM 1014 O O . TYR A 1 124 ? -5.744 -0.431 8.013 1.00 96.19 124 TYR A O 1
ATOM 1022 N N . ASN A 1 125 ? -5.592 -0.943 10.206 1.00 96.81 125 ASN A N 1
ATOM 1023 C CA . ASN A 1 125 ? -4.328 -1.680 10.090 1.00 96.81 125 ASN A CA 1
ATOM 1024 C C . ASN A 1 125 ? -4.415 -2.795 9.034 1.00 96.81 125 ASN A C 1
ATOM 1026 O O . ASN A 1 125 ? -3.535 -2.889 8.187 1.00 96.81 125 ASN A O 1
ATOM 1030 N N . ASP A 1 126 ? -5.506 -3.564 9.030 1.00 96.62 126 ASP A N 1
ATOM 1031 C CA . ASP A 1 126 ? -5.684 -4.686 8.101 1.00 96.62 126 ASP A CA 1
ATOM 1032 C C . ASP A 1 126 ? -5.732 -4.216 6.643 1.00 96.62 126 ASP A C 1
ATOM 1034 O O . ASP A 1 126 ? -5.066 -4.790 5.787 1.00 96.62 126 ASP A O 1
ATOM 1038 N N . LEU A 1 127 ? -6.447 -3.118 6.360 1.00 97.19 127 LEU A N 1
ATOM 1039 C CA . LEU A 1 127 ? -6.475 -2.536 5.015 1.00 97.19 127 LEU A CA 1
ATOM 1040 C C . LEU A 1 127 ? -5.102 -2.036 4.595 1.00 97.19 127 LEU A C 1
ATOM 1042 O O . LEU A 1 127 ? -4.719 -2.188 3.443 1.00 97.19 127 LEU A O 1
ATOM 1046 N N . TRP A 1 128 ? -4.374 -1.411 5.517 1.00 97.94 128 TRP A N 1
ATOM 1047 C CA . TRP A 1 128 ? -3.051 -0.891 5.215 1.00 97.94 128 TRP A CA 1
ATOM 1048 C C . TRP A 1 128 ? -2.085 -2.016 4.831 1.00 97.94 128 TRP A C 1
ATOM 1050 O O . TRP A 1 128 ? -1.417 -1.914 3.807 1.00 97.94 128 TRP A O 1
ATOM 1060 N N . LEU A 1 129 ? -2.083 -3.120 5.581 1.00 97.94 129 LEU A N 1
ATOM 1061 C CA . LEU A 1 129 ? -1.277 -4.306 5.277 1.00 97.94 129 LEU A CA 1
ATOM 1062 C C . LEU A 1 129 ? -1.712 -4.991 3.972 1.00 97.94 129 LEU A C 1
ATOM 1064 O O . LEU A 1 129 ? -0.866 -5.430 3.190 1.00 97.94 129 LEU A O 1
ATOM 1068 N N . LEU A 1 130 ? -3.019 -5.047 3.701 1.00 97.62 130 LEU A N 1
ATOM 1069 C CA . LEU A 1 130 ? -3.553 -5.547 2.431 1.00 97.62 130 LEU A CA 1
ATOM 1070 C C . LEU A 1 130 ? -3.088 -4.683 1.254 1.00 97.62 130 LEU A C 1
ATOM 1072 O O . LEU A 1 130 ? -2.620 -5.220 0.253 1.00 97.62 130 LEU A O 1
ATOM 1076 N N . ARG A 1 131 ? -3.110 -3.354 1.407 1.00 97.56 131 ARG A N 1
ATOM 1077 C CA . ARG A 1 131 ? -2.598 -2.403 0.410 1.00 97.56 131 ARG A CA 1
ATOM 1078 C C . ARG A 1 131 ? -1.101 -2.569 0.178 1.00 97.56 131 ARG A C 1
ATOM 1080 O O . ARG A 1 131 ? -0.676 -2.542 -0.970 1.00 97.56 131 ARG A O 1
ATOM 1087 N N . MET A 1 132 ? -0.319 -2.794 1.237 1.00 97.94 132 MET A N 1
ATOM 1088 C CA . MET A 1 132 ? 1.108 -3.135 1.132 1.00 97.94 132 MET A CA 1
ATOM 1089 C C . MET A 1 132 ? 1.340 -4.440 0.358 1.00 97.94 132 MET A C 1
ATOM 1091 O O . MET A 1 132 ? 2.373 -4.577 -0.280 1.00 97.94 132 MET A O 1
ATOM 1095 N N . SER A 1 133 ? 0.381 -5.371 0.388 1.00 96.94 133 SER A N 1
ATOM 1096 C CA . SER A 1 133 ? 0.423 -6.636 -0.363 1.00 96.94 133 SER A CA 1
ATOM 1097 C C . SER A 1 133 ? -0.192 -6.541 -1.771 1.00 96.94 133 SER A C 1
ATOM 1099 O O . SER A 1 133 ? -0.262 -7.551 -2.457 1.00 96.94 133 SER A O 1
ATOM 1101 N N . GLY A 1 134 ? -0.653 -5.357 -2.194 1.00 96.06 134 GLY A N 1
ATOM 1102 C CA . GLY A 1 134 ? -1.218 -5.105 -3.527 1.00 96.06 134 GLY A CA 1
ATOM 1103 C C . GLY A 1 134 ? -2.729 -5.236 -3.677 1.00 96.06 134 GLY A C 1
ATOM 1104 O O . GLY A 1 134 ? -3.256 -4.978 -4.760 1.00 96.06 134 GLY A O 1
ATOM 1105 N N . HIS A 1 135 ? -3.454 -5.500 -2.589 1.00 96.06 135 HIS A N 1
ATOM 1106 C CA . HIS A 1 135 ? -4.912 -5.626 -2.620 1.00 96.06 135 HIS A CA 1
ATOM 1107 C C . HIS A 1 135 ? -5.611 -4.273 -2.495 1.00 96.06 135 HIS A C 1
ATOM 1109 O O . HIS A 1 135 ? -5.291 -3.451 -1.631 1.00 96.06 135 HIS A O 1
ATOM 1115 N N . THR A 1 136 ? -6.608 -4.033 -3.347 1.00 93.31 136 THR A N 1
ATOM 1116 C CA . THR A 1 136 ? -7.418 -2.806 -3.320 1.00 93.31 136 THR A CA 1
ATOM 1117 C C . THR A 1 136 ? -8.569 -2.882 -2.311 1.00 93.31 136 THR A C 1
ATOM 1119 O O . THR A 1 136 ? -8.928 -1.869 -1.701 1.00 93.31 136 THR A O 1
ATOM 1122 N N . GLU A 1 137 ? -9.128 -4.069 -2.097 1.00 91.88 137 GLU A N 1
ATOM 1123 C CA . GLU A 1 137 ? -10.264 -4.311 -1.207 1.00 91.88 137 GLU A CA 1
ATOM 1124 C C . GLU A 1 137 ? -9.845 -4.918 0.143 1.00 91.88 137 GLU A C 1
ATOM 1126 O O . GLU A 1 137 ? -8.711 -5.342 0.344 1.00 91.88 137 GLU A O 1
ATOM 1131 N N . TYR A 1 138 ? -10.799 -5.018 1.075 1.00 91.94 138 TYR A N 1
ATOM 1132 C CA . TYR A 1 138 ? -10.671 -5.791 2.322 1.00 91.94 138 TYR A CA 1
ATOM 1133 C C . TYR A 1 138 ? -10.768 -7.309 2.077 1.00 91.94 138 TYR A C 1
ATOM 1135 O O . TYR A 1 138 ? -11.494 -8.022 2.772 1.00 91.94 138 TYR A O 1
ATOM 1143 N N . LYS A 1 139 ? -10.105 -7.798 1.032 1.00 91.50 139 LYS A N 1
ATOM 1144 C CA . LYS A 1 139 ? -10.085 -9.203 0.626 1.00 91.50 139 LYS A CA 1
ATOM 1145 C C . LYS A 1 139 ? -8.704 -9.527 0.073 1.00 91.50 139 LYS A C 1
ATOM 1147 O O . LYS A 1 139 ? -8.072 -8.661 -0.520 1.00 91.50 139 LYS A O 1
ATOM 1152 N N . GLY A 1 140 ? -8.288 -10.775 0.246 1.00 92.06 140 GLY A N 1
ATOM 1153 C CA . GLY A 1 140 ? -6.995 -11.270 -0.210 1.00 92.06 140 GLY A CA 1
ATOM 1154 C C . GLY A 1 140 ? -6.090 -11.679 0.944 1.00 92.06 140 GLY A C 1
ATOM 1155 O O . GLY A 1 140 ? -6.317 -11.321 2.102 1.00 92.06 140 GLY A O 1
ATOM 1156 N N . ASP A 1 141 ? -5.066 -12.452 0.605 1.00 96.00 141 ASP A N 1
ATOM 1157 C CA . ASP A 1 141 ? -4.065 -12.915 1.554 1.00 96.00 141 ASP A CA 1
ATOM 1158 C C . ASP A 1 141 ? -2.896 -11.933 1.632 1.00 96.00 141 ASP A C 1
ATOM 1160 O O . ASP A 1 141 ? -2.445 -11.377 0.627 1.00 96.00 141 ASP A O 1
ATOM 1164 N N . LEU A 1 142 ? -2.389 -11.719 2.847 1.00 96.31 142 LEU A N 1
ATOM 1165 C CA . LEU A 1 142 ? -1.177 -10.931 3.055 1.00 96.31 142 LEU A CA 1
ATOM 1166 C C . LEU A 1 142 ? 0.034 -11.678 2.503 1.00 96.31 142 LEU A C 1
ATOM 1168 O O . LEU A 1 142 ? 0.199 -12.872 2.764 1.00 96.31 142 LEU A O 1
ATOM 1172 N N . HIS A 1 143 ? 0.932 -10.949 1.839 1.00 95.19 143 HIS A N 1
ATOM 1173 C CA . HIS A 1 143 ? 2.217 -11.510 1.438 1.00 95.19 143 HIS A CA 1
ATOM 1174 C C . HIS A 1 143 ? 2.978 -12.034 2.675 1.00 95.19 143 HIS A C 1
ATOM 1176 O O . HIS A 1 143 ? 2.954 -11.361 3.715 1.00 95.19 143 HIS A O 1
ATOM 1182 N N . PRO A 1 144 ? 3.676 -13.189 2.611 1.00 94.75 144 PRO A N 1
ATOM 1183 C CA . PRO A 1 144 ? 4.296 -13.810 3.784 1.00 94.75 144 PRO A CA 1
ATOM 1184 C C . PRO A 1 144 ? 5.202 -12.879 4.596 1.00 94.75 144 PRO A C 1
ATOM 1186 O O . PRO A 1 144 ? 5.158 -12.910 5.826 1.00 94.75 144 PRO A O 1
ATOM 1189 N N . VAL A 1 145 ? 5.980 -12.016 3.931 1.00 93.50 145 VAL A N 1
ATOM 1190 C CA . VAL A 1 145 ? 6.839 -11.029 4.610 1.00 93.50 145 VAL A CA 1
ATOM 1191 C C . VAL A 1 145 ? 6.003 -9.941 5.294 1.00 93.50 145 VAL A C 1
ATOM 1193 O O . VAL A 1 145 ? 6.192 -9.674 6.478 1.00 93.50 145 VAL A O 1
ATOM 1196 N N . ILE A 1 146 ? 5.005 -9.380 4.603 1.00 97.00 146 ILE A N 1
ATOM 1197 C CA . ILE A 1 146 ? 4.115 -8.334 5.138 1.00 97.00 146 ILE A CA 1
ATOM 1198 C C . ILE A 1 146 ? 3.305 -8.851 6.333 1.00 97.00 146 ILE A C 1
ATOM 1200 O O . ILE A 1 146 ? 3.126 -8.145 7.325 1.00 97.00 146 ILE A O 1
ATOM 1204 N N . LYS A 1 147 ? 2.877 -10.118 6.295 1.00 97.06 147 LYS A N 1
ATOM 1205 C CA . LYS A 1 147 ? 2.153 -10.779 7.390 1.00 97.06 147 LYS A CA 1
ATOM 1206 C C . LYS A 1 147 ? 2.930 -10.744 8.711 1.00 97.06 147 LYS A C 1
ATOM 1208 O O . LYS A 1 147 ? 2.317 -10.634 9.771 1.00 97.06 147 LYS A O 1
ATOM 1213 N N . ARG A 1 148 ? 4.271 -10.758 8.672 1.00 96.06 148 ARG A N 1
ATOM 1214 C CA . ARG A 1 148 ? 5.126 -10.655 9.871 1.00 96.06 148 ARG A CA 1
ATOM 1215 C C . ARG A 1 148 ? 4.985 -9.316 10.586 1.00 96.06 148 ARG A C 1
ATOM 1217 O O . ARG A 1 148 ? 5.330 -9.254 11.764 1.00 96.06 148 ARG A O 1
ATOM 1224 N N . TYR A 1 149 ? 4.507 -8.282 9.896 1.00 96.50 149 TYR A N 1
ATOM 1225 C CA . TYR A 1 149 ? 4.267 -6.941 10.425 1.00 96.50 149 TYR A CA 1
ATOM 1226 C C . TYR A 1 149 ? 2.817 -6.727 10.864 1.00 96.50 149 TYR A C 1
ATOM 1228 O O . TYR A 1 149 ? 2.488 -5.626 11.283 1.00 96.50 149 TYR A O 1
ATOM 1236 N N . ALA A 1 150 ? 1.955 -7.751 10.826 1.00 96.56 150 ALA A N 1
ATOM 1237 C CA . ALA A 1 150 ? 0.592 -7.660 11.359 1.00 96.56 150 ALA A CA 1
ATOM 1238 C C . ALA A 1 150 ? 0.544 -7.555 12.896 1.00 96.56 150 ALA A C 1
ATOM 1240 O O . ALA A 1 150 ? -0.472 -7.146 13.460 1.00 96.56 150 ALA A O 1
ATOM 1241 N N . ASP A 1 151 ? 1.643 -7.896 13.574 1.00 96.56 151 ASP A N 1
ATOM 1242 C CA . ASP A 1 151 ? 1.771 -7.741 15.019 1.00 96.56 151 ASP A CA 1
ATOM 1243 C C . ASP A 1 151 ? 1.620 -6.260 15.449 1.00 96.56 151 ASP A C 1
ATOM 1245 O O . ASP A 1 151 ? 2.282 -5.377 14.889 1.00 96.56 151 ASP A O 1
ATOM 1249 N N . PRO A 1 152 ? 0.799 -5.953 16.475 1.00 95.25 152 PRO A N 1
ATOM 1250 C CA . PRO A 1 152 ? 0.567 -4.579 16.916 1.00 95.25 152 PRO A CA 1
ATOM 1251 C C . PRO A 1 152 ? 1.819 -3.805 17.346 1.00 95.25 152 PRO A C 1
ATOM 1253 O O . PRO A 1 152 ? 1.836 -2.578 17.203 1.00 95.25 152 PRO A O 1
ATOM 1256 N N . ARG A 1 153 ? 2.852 -4.471 17.887 1.00 96.31 153 ARG A N 1
ATOM 1257 C CA . ARG A 1 153 ? 4.101 -3.803 18.289 1.00 96.31 153 ARG A CA 1
ATOM 1258 C C . ARG A 1 153 ? 4.895 -3.407 17.053 1.00 96.31 153 ARG A C 1
ATOM 1260 O O . ARG A 1 153 ? 5.299 -2.256 16.947 1.00 96.31 153 ARG A O 1
ATOM 1267 N N . LYS A 1 154 ? 5.014 -4.304 16.073 1.00 96.94 154 LYS A N 1
ATOM 1268 C CA . LYS A 1 154 ? 5.682 -3.999 14.798 1.00 96.94 154 LYS A CA 1
ATOM 1269 C C . LYS A 1 154 ? 4.969 -2.906 14.008 1.00 96.94 154 LYS A C 1
ATOM 1271 O O . LYS A 1 154 ? 5.628 -2.014 13.486 1.00 96.94 154 LYS A O 1
ATOM 1276 N N . LEU A 1 155 ? 3.634 -2.903 13.978 1.00 96.50 155 LEU A N 1
ATOM 1277 C CA . LEU A 1 155 ? 2.867 -1.805 13.374 1.00 96.50 155 LEU A CA 1
ATOM 1278 C C . LEU A 1 155 ? 3.132 -0.460 14.050 1.00 96.50 155 LEU A C 1
ATOM 1280 O O . LEU A 1 155 ? 3.119 0.573 13.382 1.00 96.50 155 LEU A O 1
ATOM 1284 N N . ARG A 1 156 ? 3.333 -0.456 15.372 1.00 96.12 156 ARG A N 1
ATOM 1285 C CA . ARG A 1 156 ? 3.697 0.757 16.108 1.00 96.12 156 ARG A CA 1
ATOM 1286 C C . ARG A 1 156 ? 5.080 1.245 15.684 1.00 96.12 156 ARG A C 1
ATOM 1288 O O . ARG A 1 156 ? 5.188 2.394 15.273 1.00 96.12 156 ARG A O 1
ATOM 1295 N N . THR A 1 157 ? 6.073 0.359 15.670 1.00 96.81 157 THR A N 1
ATOM 1296 C CA . THR A 1 157 ? 7.437 0.674 15.219 1.00 96.81 157 THR A CA 1
ATOM 1297 C C . THR A 1 157 ? 7.469 1.165 13.771 1.00 96.81 157 THR A C 1
ATOM 1299 O O . THR A 1 157 ? 8.178 2.122 13.465 1.00 96.81 157 THR A O 1
ATOM 1302 N N . LEU A 1 158 ? 6.664 0.574 12.877 1.00 97.62 158 LEU A N 1
ATOM 1303 C CA . LEU A 1 158 ? 6.525 1.056 11.500 1.00 97.62 158 LEU A CA 1
ATOM 1304 C C . LEU A 1 158 ? 5.976 2.484 11.455 1.00 97.62 158 LEU A C 1
ATOM 1306 O O . LEU A 1 158 ? 6.529 3.317 10.747 1.00 97.62 158 LEU A O 1
ATOM 1310 N N . LYS A 1 159 ? 4.917 2.793 12.213 1.00 97.56 159 LYS A N 1
ATOM 1311 C CA . LYS A 1 159 ? 4.347 4.151 12.265 1.00 97.56 159 LYS A CA 1
ATOM 1312 C C . LYS A 1 159 ? 5.353 5.163 12.810 1.00 97.56 159 LYS A C 1
ATOM 1314 O O . LYS A 1 159 ? 5.534 6.202 12.194 1.00 97.56 159 LYS A O 1
ATOM 1319 N N . GLU A 1 160 ? 6.046 4.839 13.898 1.00 96.62 160 GLU A N 1
ATOM 1320 C CA . GLU A 1 160 ? 7.096 5.693 14.474 1.00 96.62 160 GLU A CA 1
ATOM 1321 C C . GLU A 1 160 ? 8.227 5.953 13.465 1.00 96.62 160 GLU A C 1
ATOM 1323 O O . GLU A 1 160 ? 8.636 7.094 13.255 1.00 96.62 160 GLU A O 1
ATOM 1328 N N . SER A 1 161 ? 8.671 4.909 12.764 1.00 97.50 161 SER A N 1
ATOM 1329 C CA . SER A 1 161 ? 9.710 5.014 11.733 1.00 97.50 161 SER A CA 1
ATOM 1330 C C . SER A 1 161 ? 9.250 5.835 10.523 1.00 97.50 161 SER A C 1
ATOM 1332 O O . SER A 1 161 ? 10.024 6.619 9.975 1.00 97.50 161 SER A O 1
ATOM 1334 N N . LEU A 1 162 ? 7.984 5.699 10.120 1.00 97.62 162 LEU A N 1
ATOM 1335 C CA . LEU A 1 162 ? 7.379 6.507 9.059 1.00 97.62 162 LEU A CA 1
ATOM 1336 C C . LEU A 1 162 ? 7.249 7.977 9.462 1.00 97.62 162 LEU A C 1
ATOM 1338 O O . LEU A 1 162 ? 7.478 8.854 8.631 1.00 97.62 162 LEU A O 1
ATOM 1342 N N . SER A 1 163 ? 6.922 8.261 10.724 1.00 96.31 163 SER A N 1
ATOM 1343 C CA . SER A 1 163 ? 6.931 9.627 11.249 1.00 96.31 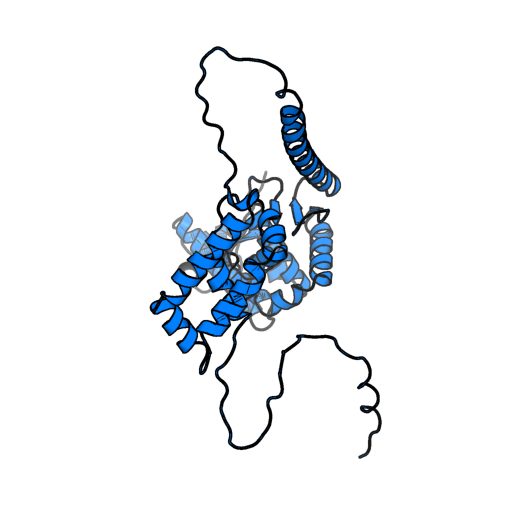163 SER A CA 1
ATOM 1344 C C . SER A 1 163 ? 8.318 10.241 11.175 1.00 96.31 163 SER A C 1
ATOM 1346 O O . SER A 1 163 ? 8.471 11.330 10.631 1.00 96.31 163 SER A O 1
ATOM 1348 N N . LEU A 1 164 ? 9.332 9.515 11.648 1.00 95.88 164 LEU A N 1
ATOM 1349 C CA . LEU A 1 164 ? 10.701 10.015 11.697 1.00 95.88 164 LEU A CA 1
ATOM 1350 C C . LEU A 1 164 ? 11.303 10.234 10.301 1.00 95.88 164 LEU A C 1
ATOM 1352 O O . LEU A 1 164 ? 11.926 11.263 10.057 1.00 95.88 164 LEU A O 1
ATOM 1356 N N . ARG A 1 165 ? 11.136 9.272 9.385 1.00 95.81 165 ARG A N 1
ATOM 1357 C CA . ARG A 1 165 ? 11.833 9.277 8.085 1.00 95.81 165 ARG A CA 1
ATOM 1358 C C . ARG A 1 165 ? 11.052 9.945 6.958 1.00 95.81 165 ARG A C 1
ATOM 1360 O O . ARG A 1 165 ? 11.659 10.504 6.052 1.00 95.81 165 ARG A O 1
ATOM 1367 N N . PHE A 1 166 ? 9.722 9.876 7.000 1.00 95.38 166 PHE A N 1
ATOM 1368 C CA . PHE A 1 166 ? 8.851 10.373 5.929 1.00 95.38 166 PHE A CA 1
ATOM 1369 C C . PHE A 1 166 ? 7.970 11.551 6.366 1.00 95.38 166 PHE A C 1
ATOM 1371 O O . PHE A 1 166 ? 7.172 12.034 5.564 1.00 95.38 166 PHE A O 1
ATOM 1378 N N . GLY A 1 167 ? 8.078 12.009 7.620 1.00 95.25 167 GLY A N 1
ATOM 1379 C CA . GLY A 1 167 ? 7.264 13.111 8.143 1.00 95.25 167 GLY A CA 1
ATOM 1380 C C . GLY A 1 167 ? 5.771 12.778 8.234 1.00 95.25 167 GLY A C 1
ATOM 1381 O O . GLY A 1 167 ? 4.931 13.671 8.162 1.00 95.25 167 GLY A O 1
ATOM 1382 N N . MET A 1 168 ? 5.419 11.493 8.333 1.00 96.31 168 MET A N 1
ATOM 1383 C CA . MET A 1 168 ? 4.024 11.060 8.432 1.00 96.31 168 MET A CA 1
ATOM 1384 C C . MET A 1 168 ? 3.489 11.238 9.853 1.00 96.31 168 MET A C 1
ATOM 1386 O O . MET A 1 168 ? 4.023 10.668 10.799 1.00 96.31 168 MET A O 1
ATOM 1390 N N . ASN A 1 169 ? 2.375 11.940 10.012 1.00 96.69 169 ASN A N 1
ATOM 1391 C CA . ASN A 1 169 ? 1.728 12.109 11.310 1.00 96.69 169 ASN A CA 1
ATOM 1392 C C . ASN A 1 169 ? 0.601 11.095 11.489 1.00 96.69 169 ASN A C 1
ATOM 1394 O O . ASN A 1 169 ? -0.190 10.858 10.569 1.00 96.69 169 ASN A O 1
ATOM 1398 N N . PHE A 1 170 ? 0.508 10.517 12.688 1.00 96.00 170 PHE A N 1
ATOM 1399 C CA . PHE A 1 170 ? -0.488 9.504 13.018 1.00 96.00 170 PHE A CA 1
ATOM 1400 C C . PHE A 1 170 ? -1.232 9.846 14.308 1.00 96.00 170 PHE A C 1
ATOM 1402 O O . PHE A 1 170 ? -0.624 10.215 15.306 1.00 96.00 170 PHE A O 1
ATOM 1409 N N . SER A 1 171 ? -2.543 9.604 14.330 1.00 94.81 171 SER A N 1
ATOM 1410 C CA . SER A 1 171 ? -3.327 9.573 15.570 1.00 94.81 171 SER A CA 1
ATOM 1411 C C . SER A 1 171 ? -4.059 8.242 15.705 1.00 94.81 171 SER A C 1
ATOM 1413 O O . SER A 1 171 ? -4.751 7.794 14.793 1.00 94.81 171 SER A O 1
ATOM 1415 N N . THR A 1 172 ? -3.909 7.595 16.859 1.00 88.75 172 THR A N 1
ATOM 1416 C CA . THR A 1 172 ? -4.552 6.308 17.189 1.00 88.75 172 THR A CA 1
ATOM 1417 C C . THR A 1 172 ? -5.630 6.446 18.266 1.00 88.75 172 THR A C 1
ATOM 1419 O O . THR A 1 172 ? -6.266 5.461 18.648 1.00 88.75 172 THR A O 1
ATOM 1422 N N . LYS A 1 173 ? -5.861 7.656 18.794 1.00 84.31 173 LYS A N 1
ATOM 1423 C CA . LYS A 1 173 ? -6.718 7.839 19.969 1.00 84.31 173 LYS A CA 1
ATOM 1424 C C . LYS A 1 173 ? -8.180 7.528 19.642 1.00 84.31 173 LYS A C 1
ATOM 1426 O O . LYS A 1 173 ? -8.728 7.976 18.641 1.00 84.31 173 LYS A O 1
ATOM 1431 N N . LYS A 1 174 ? -8.843 6.792 20.544 1.00 70.88 174 LYS A N 1
ATOM 1432 C CA . LYS A 1 174 ? -10.313 6.636 20.618 1.00 70.88 174 LYS A CA 1
ATOM 1433 C C . LYS A 1 174 ? -10.992 6.095 19.343 1.00 70.88 174 LYS A C 1
ATOM 1435 O O . LYS A 1 174 ? -12.206 6.235 19.201 1.00 70.88 174 LYS A O 1
ATOM 1440 N N . THR A 1 175 ? -10.258 5.455 18.430 1.00 72.88 175 THR A N 1
ATOM 1441 C CA . THR A 1 175 ? -10.814 4.915 17.182 1.00 72.88 175 THR A CA 1
ATOM 1442 C C . THR A 1 175 ? -10.349 3.486 16.914 1.00 72.88 175 THR A C 1
ATOM 1444 O O . THR A 1 175 ? -9.265 3.074 17.310 1.00 72.88 175 THR A O 1
ATOM 1447 N N . ARG A 1 176 ? -11.189 2.699 16.228 1.00 80.50 176 ARG A N 1
ATOM 1448 C CA . ARG A 1 176 ? -10.727 1.482 15.544 1.00 80.50 176 ARG A CA 1
ATOM 1449 C C . ARG A 1 176 ? -9.979 1.938 14.289 1.00 80.50 176 ARG A C 1
ATOM 1451 O O . ARG A 1 176 ? -10.611 2.577 13.441 1.00 80.50 176 ARG A O 1
ATOM 1458 N N . GLY A 1 177 ? -8.678 1.665 14.216 1.00 90.62 177 GLY A N 1
ATOM 1459 C CA . GLY A 1 177 ? -7.781 2.163 13.168 1.00 90.62 177 GLY A CA 1
ATOM 1460 C C . GLY A 1 177 ? -6.910 3.333 13.636 1.00 90.62 177 GLY A C 1
ATOM 1461 O O . GLY A 1 177 ? -6.565 3.427 14.811 1.00 90.62 177 GLY A O 1
ATOM 1462 N N . PHE A 1 178 ? -6.520 4.190 12.699 1.00 95.38 178 PHE A N 1
ATOM 1463 C CA . PHE A 1 178 ? -5.720 5.385 12.941 1.00 95.38 178 PHE A CA 1
ATOM 1464 C C . PHE A 1 178 ? -5.993 6.445 11.867 1.00 95.38 178 PHE A C 1
ATOM 1466 O O . PHE A 1 178 ? -6.404 6.120 10.755 1.00 95.38 178 PHE A O 1
ATOM 1473 N N . LEU A 1 179 ? -5.785 7.716 12.194 1.00 96.00 179 LEU A N 1
ATOM 1474 C CA . LEU A 1 179 ? -5.662 8.782 11.205 1.00 96.00 179 LEU A CA 1
ATOM 1475 C C . LEU A 1 179 ? -4.209 8.868 10.745 1.00 96.00 179 LEU A C 1
ATOM 1477 O O . LEU A 1 179 ? -3.310 8.745 11.574 1.00 96.00 179 LEU A O 1
ATOM 1481 N N . ALA A 1 180 ? -3.995 9.098 9.454 1.00 96.62 180 ALA A N 1
ATOM 1482 C CA . ALA A 1 180 ? -2.690 9.435 8.894 1.00 96.62 180 ALA A CA 1
ATOM 1483 C C . ALA A 1 180 ? -2.775 10.737 8.092 1.00 96.62 180 ALA A C 1
ATOM 1485 O O . ALA A 1 180 ? -3.774 10.980 7.408 1.00 96.62 180 ALA A O 1
ATOM 1486 N N . SER A 1 181 ? -1.728 11.553 8.170 1.00 96.06 181 SER A N 1
ATOM 1487 C CA . SER A 1 181 ? -1.632 12.860 7.519 1.00 96.06 181 SER A CA 1
ATOM 1488 C C . SER A 1 181 ? -0.187 13.184 7.151 1.00 96.06 181 SER A C 1
ATOM 1490 O O . SER A 1 181 ? 0.738 12.758 7.836 1.00 96.06 181 SER A O 1
ATOM 1492 N N . ARG A 1 182 ? -0.008 13.968 6.083 1.00 93.75 182 ARG A N 1
ATOM 1493 C CA . ARG A 1 182 ? 1.286 14.566 5.694 1.00 93.75 182 ARG A CA 1
ATOM 1494 C C . ARG A 1 182 ? 1.440 16.016 6.160 1.00 93.75 182 ARG A C 1
ATOM 1496 O O . ARG A 1 182 ? 2.509 16.587 6.015 1.00 93.75 182 ARG A O 1
ATOM 1503 N N . ILE A 1 183 ? 0.344 16.630 6.610 1.00 93.75 183 ILE A N 1
ATOM 1504 C CA . ILE A 1 183 ? 0.254 18.073 6.869 1.00 93.75 183 ILE A CA 1
ATOM 1505 C C . ILE A 1 183 ? -0.059 18.296 8.344 1.00 93.75 183 ILE A C 1
ATOM 1507 O O . ILE A 1 183 ? 0.767 18.824 9.074 1.00 93.75 183 ILE A O 1
ATOM 1511 N N . HIS A 1 184 ? -1.229 17.826 8.784 1.00 92.50 184 HIS A N 1
ATOM 1512 C CA . HIS A 1 184 ? -1.679 17.962 10.170 1.00 92.50 184 HIS A CA 1
ATOM 1513 C C . HIS A 1 184 ? -0.773 17.224 11.144 1.00 92.50 184 HIS A C 1
ATOM 1515 O O . HIS A 1 184 ? -0.449 16.061 10.880 1.00 92.50 184 HIS A O 1
ATOM 1521 N N . SER A 1 185 ? -0.437 17.865 12.259 1.00 93.81 185 SER A N 1
ATOM 1522 C CA . SER A 1 185 ? 0.284 17.267 13.382 1.00 93.81 185 SER A CA 1
ATOM 1523 C C . SER A 1 185 ? -0.563 16.213 14.103 1.00 93.81 185 SER A C 1
ATOM 1525 O O . SER A 1 185 ? -1.779 16.102 13.915 1.00 93.81 185 SER A O 1
ATOM 1527 N N . SER A 1 186 ? 0.072 15.425 14.969 1.00 90.06 186 SER A N 1
ATOM 1528 C CA . SER A 1 186 ? -0.624 14.433 15.795 1.00 90.06 186 SER A CA 1
ATOM 1529 C C . SER A 1 186 ? -1.681 15.073 16.710 1.00 90.06 186 SER A C 1
ATOM 1531 O O . SER A 1 186 ? -2.773 14.525 16.867 1.00 90.06 186 SER A O 1
ATOM 1533 N N . GLU A 1 187 ? -1.399 16.256 17.262 1.00 91.38 187 GLU A N 1
ATOM 1534 C CA . GLU A 1 187 ? -2.314 17.026 18.114 1.00 91.38 187 GLU A CA 1
ATOM 1535 C C . GLU A 1 187 ? -3.512 17.560 17.322 1.00 91.38 187 GLU A C 1
ATOM 1537 O O . GLU A 1 187 ? -4.651 17.493 17.791 1.00 91.38 187 GLU A O 1
ATOM 1542 N N . GLU A 1 188 ? -3.279 18.049 16.102 1.00 92.12 188 GLU A N 1
ATOM 1543 C CA . GLU A 1 188 ? -4.345 18.514 15.212 1.00 92.12 188 GLU A CA 1
ATOM 1544 C C . GLU A 1 188 ? -5.276 17.361 14.822 1.00 92.12 188 GLU A C 1
ATOM 1546 O O . GLU A 1 188 ? -6.501 17.494 14.889 1.00 92.12 188 GLU A O 1
ATOM 1551 N N . LEU A 1 189 ? -4.714 16.192 14.497 1.00 91.81 189 LEU A N 1
ATOM 1552 C CA . LEU A 1 189 ? -5.495 14.983 14.226 1.00 91.81 189 LEU A CA 1
ATOM 1553 C C . LEU A 1 189 ? -6.322 14.545 15.443 1.00 91.81 189 LEU A C 1
ATOM 1555 O O . LEU A 1 189 ? -7.493 14.181 15.299 1.00 91.81 189 LEU A O 1
ATOM 1559 N N . ASP A 1 190 ? -5.752 14.614 16.646 1.00 90.56 190 ASP A N 1
ATOM 1560 C CA . ASP A 1 190 ? -6.477 14.334 17.886 1.00 90.56 190 ASP A CA 1
ATOM 1561 C C . ASP A 1 190 ? -7.634 15.318 18.104 1.00 90.56 190 ASP A C 1
ATOM 1563 O O . ASP A 1 190 ? -8.740 14.907 18.473 1.00 90.56 190 ASP A O 1
ATOM 1567 N N . ALA A 1 191 ? -7.415 16.607 17.839 1.00 88.88 191 ALA A N 1
ATOM 1568 C CA . ALA A 1 191 ? -8.447 17.632 17.944 1.00 88.88 191 ALA A CA 1
ATOM 1569 C C . ALA A 1 191 ? -9.593 17.389 16.948 1.00 88.88 191 ALA A C 1
ATOM 1571 O O . ALA A 1 191 ? -10.763 17.533 17.316 1.00 88.88 191 ALA A O 1
ATOM 1572 N N . ILE A 1 192 ? -9.289 16.957 15.717 1.00 87.81 192 ILE A N 1
ATOM 1573 C CA . ILE A 1 192 ? -10.296 16.557 14.720 1.00 87.81 192 ILE A CA 1
ATOM 1574 C C . ILE A 1 192 ? -11.150 15.401 15.255 1.00 87.81 192 ILE A C 1
ATOM 1576 O O . ILE A 1 192 ? -12.380 15.439 15.158 1.00 87.81 192 ILE A O 1
ATOM 1580 N N . LEU A 1 193 ? -10.529 14.395 15.877 1.00 85.38 193 LEU A N 1
ATOM 1581 C CA . LEU A 1 193 ? -11.258 13.269 16.465 1.00 85.38 193 LEU A CA 1
ATOM 1582 C C . LEU A 1 193 ? -12.154 13.706 17.625 1.00 85.38 193 LEU A C 1
ATOM 1584 O O . LEU A 1 193 ? -13.309 13.278 17.689 1.00 85.38 193 LEU A O 1
ATOM 1588 N N . VAL A 1 194 ? -11.665 14.578 18.511 1.00 84.75 194 VAL A N 1
ATOM 1589 C CA . VAL A 1 194 ? -12.466 15.120 19.618 1.00 84.75 194 VAL A CA 1
ATOM 1590 C C . VAL A 1 194 ? -13.661 15.907 19.083 1.00 84.75 194 VAL A C 1
ATOM 1592 O O . VAL A 1 194 ? -14.781 15.606 19.486 1.00 84.75 194 VAL A O 1
ATOM 1595 N N . LYS A 1 195 ? -13.454 16.819 18.123 1.00 82.31 195 LYS A N 1
ATOM 1596 C CA . LYS A 1 195 ? -14.534 17.598 17.491 1.00 82.31 195 LYS A CA 1
ATOM 1597 C C . LYS A 1 195 ? -15.573 16.705 16.813 1.00 82.31 195 LYS A C 1
ATOM 1599 O O . LYS A 1 195 ? -16.771 16.914 16.964 1.00 82.31 195 LYS A O 1
ATOM 1604 N N . SER A 1 196 ? -15.135 15.665 16.099 1.00 77.94 196 SER A N 1
ATOM 1605 C CA . SER A 1 196 ? -16.064 14.720 15.463 1.00 77.94 196 SER A CA 1
ATOM 1606 C C . SER A 1 196 ? -16.933 13.979 16.488 1.00 77.94 196 SER A C 1
ATOM 1608 O O . SER A 1 196 ? -18.107 13.701 16.237 1.00 77.94 196 SER A O 1
ATOM 1610 N N . LYS A 1 197 ? -16.374 13.701 17.673 1.00 75.69 197 LYS A N 1
ATOM 1611 C CA . LYS A 1 197 ? -17.088 13.050 18.767 1.00 75.69 197 LYS A CA 1
ATOM 1612 C C . LYS A 1 197 ? -18.044 14.009 19.472 1.00 75.69 197 LYS A C 1
ATOM 1614 O O . LYS A 1 197 ? -19.187 13.626 19.684 1.00 75.69 197 LYS A O 1
ATOM 1619 N N . THR A 1 198 ? -17.625 15.241 19.771 1.00 73.31 198 THR A N 1
ATOM 1620 C CA . THR A 1 198 ? -18.508 16.241 20.394 1.00 73.31 198 THR A CA 1
ATOM 1621 C C . THR A 1 198 ? -19.694 16.562 19.498 1.00 73.31 198 THR A C 1
ATOM 1623 O O . THR A 1 198 ? -20.811 16.559 19.989 1.00 73.31 198 THR A O 1
ATOM 1626 N N . ILE A 1 199 ? -19.504 16.697 18.181 1.00 69.25 199 ILE A N 1
ATOM 1627 C CA . ILE A 1 199 ? -20.616 16.878 17.232 1.00 69.25 199 ILE A CA 1
ATOM 1628 C C . ILE A 1 199 ? -21.584 15.689 17.285 1.00 69.25 199 ILE A C 1
ATOM 1630 O O . ILE A 1 199 ? -22.799 15.889 17.307 1.00 69.25 199 ILE A O 1
ATOM 1634 N N . SER A 1 200 ? -21.070 14.454 17.336 1.00 66.75 200 SER A N 1
ATOM 1635 C CA . SER A 1 200 ? -21.897 13.244 17.460 1.00 66.75 200 SER A CA 1
ATOM 1636 C C . SER A 1 200 ? -22.636 13.171 18.801 1.00 66.75 200 SER A C 1
ATOM 1638 O O . SER A 1 200 ? -23.769 12.684 18.853 1.00 66.75 200 SER A O 1
ATOM 1640 N N . ASP A 1 201 ? -22.011 13.622 19.885 1.00 68.69 201 ASP A N 1
ATOM 1641 C CA . ASP A 1 201 ? -22.595 13.615 21.225 1.00 68.69 201 ASP A CA 1
ATOM 1642 C C . ASP A 1 201 ? -23.625 14.756 21.378 1.00 68.69 201 ASP A C 1
ATOM 1644 O O . ASP A 1 201 ? -24.691 14.544 21.957 1.00 68.69 201 ASP A O 1
ATOM 1648 N N . GLU A 1 202 ? -23.380 15.925 20.774 1.00 59.09 202 GLU A N 1
ATOM 1649 C CA . GLU A 1 202 ? -24.280 17.088 20.714 1.00 59.09 202 GLU A CA 1
ATOM 1650 C C . GLU A 1 202 ? -25.519 16.835 19.849 1.00 59.09 202 GLU A C 1
ATOM 1652 O O . GLU A 1 202 ? -26.635 17.158 20.254 1.00 59.09 202 GLU A O 1
ATOM 1657 N N . THR A 1 203 ? -25.370 16.197 18.684 1.00 59.41 203 THR A N 1
ATOM 1658 C CA . THR A 1 203 ? -26.531 15.739 17.893 1.00 59.41 203 THR A CA 1
ATOM 1659 C C . THR A 1 203 ? -27.338 14.685 18.650 1.00 59.41 203 THR A C 1
ATOM 1661 O O . THR A 1 203 ? -28.568 14.713 18.618 1.00 59.41 203 THR A O 1
ATOM 1664 N N . SER A 1 204 ? -26.675 13.816 19.419 1.00 58.56 204 SER A N 1
ATOM 1665 C CA . SER A 1 204 ? -27.347 12.813 20.257 1.00 58.56 204 SER A CA 1
ATOM 1666 C C . SER A 1 204 ? -28.042 13.407 21.492 1.00 58.56 204 SER A C 1
ATOM 1668 O O . SER A 1 204 ? -28.970 12.793 22.017 1.00 58.56 204 SER A O 1
ATOM 1670 N N . SER A 1 205 ? -27.617 14.580 21.972 1.00 55.47 205 SER A N 1
ATOM 1671 C CA . SER A 1 205 ? -28.189 15.262 23.144 1.00 55.47 205 SER A CA 1
ATOM 1672 C C . SER A 1 205 ? -29.239 16.320 22.780 1.00 55.47 205 SER A C 1
ATOM 1674 O O . SER A 1 205 ? -30.262 16.383 23.460 1.00 55.47 205 SER A O 1
ATOM 1676 N N . LYS A 1 206 ? -29.109 17.037 21.652 1.00 52.84 206 LYS A N 1
ATOM 1677 C CA . LYS A 1 206 ? -30.198 17.862 21.078 1.00 52.84 206 LYS A CA 1
ATOM 1678 C C . LYS A 1 206 ? -31.405 17.014 20.659 1.00 52.84 206 LYS A C 1
ATOM 1680 O O . LYS A 1 206 ? -32.546 17.430 20.842 1.00 52.84 206 LYS A O 1
ATOM 1685 N N . ALA A 1 207 ? -31.174 15.779 20.201 1.00 49.81 207 ALA A N 1
ATOM 1686 C CA . ALA A 1 207 ? -32.248 14.810 19.966 1.00 49.81 207 ALA A CA 1
ATOM 1687 C C . ALA A 1 207 ? -32.998 14.408 21.256 1.00 49.81 207 ALA A C 1
ATOM 1689 O O . ALA A 1 207 ? -34.172 14.054 21.194 1.00 49.81 207 ALA A O 1
ATOM 1690 N N . LYS A 1 208 ? -32.349 14.493 22.428 1.00 49.41 208 LYS A N 1
ATOM 1691 C CA . LYS A 1 208 ? -32.949 14.178 23.736 1.00 49.41 208 LYS A CA 1
ATOM 1692 C C . LYS A 1 208 ? -33.629 15.383 24.397 1.00 49.41 208 LYS A C 1
ATOM 1694 O O . LYS A 1 208 ? -34.608 15.185 25.110 1.00 49.41 208 LYS A O 1
ATOM 1699 N N . SER A 1 209 ? -33.164 16.618 24.171 1.00 45.19 209 SER A N 1
ATOM 1700 C CA . SER A 1 209 ? -33.807 17.815 24.746 1.00 45.19 209 SER A CA 1
ATOM 1701 C C . SER A 1 209 ? -35.118 18.177 24.039 1.00 45.19 209 SER A C 1
ATOM 1703 O O . SER A 1 209 ? -36.073 18.558 24.709 1.00 45.19 209 SER A O 1
ATOM 1705 N N . ASN A 1 210 ? -35.221 17.956 22.722 1.00 45.94 210 ASN A N 1
ATOM 1706 C CA . ASN A 1 210 ? -36.466 18.175 21.968 1.00 45.94 210 ASN A CA 1
ATOM 1707 C C . ASN A 1 210 ? -37.582 17.154 22.276 1.00 45.94 210 ASN A C 1
ATOM 1709 O O . ASN A 1 210 ? -38.719 17.358 21.860 1.00 45.94 210 ASN A O 1
ATOM 1713 N N . GLN A 1 211 ? -37.292 16.080 23.023 1.00 47.28 211 GLN A N 1
ATOM 1714 C CA . GLN A 1 211 ? -38.298 15.126 23.511 1.00 47.28 211 GLN A CA 1
ATOM 1715 C C . GLN A 1 211 ? -38.955 15.543 24.837 1.00 47.28 211 GLN A C 1
ATOM 1717 O O . GLN A 1 211 ? -39.984 14.979 25.192 1.00 47.28 211 GLN A O 1
ATOM 1722 N N . LYS A 1 212 ? -38.401 16.518 25.575 1.00 39.97 212 LYS A N 1
ATOM 1723 C CA . LYS A 1 212 ? -38.905 16.888 26.913 1.00 39.97 212 LYS A CA 1
ATOM 1724 C C . LYS A 1 212 ? -39.901 18.056 26.922 1.00 39.97 212 LYS A C 1
ATOM 1726 O O . LYS A 1 212 ? -40.590 18.234 27.917 1.00 39.97 212 LYS A O 1
ATOM 1731 N N . SER A 1 213 ? -40.005 18.825 25.838 1.00 38.62 213 SER A N 1
ATOM 1732 C CA . SER A 1 213 ? -40.796 20.068 25.769 1.00 38.62 213 SER A CA 1
ATOM 1733 C C . SER A 1 213 ? -42.111 19.975 24.973 1.00 38.62 213 SER A C 1
ATOM 1735 O O . SER A 1 213 ? -42.806 20.976 24.860 1.00 38.62 213 SER A O 1
ATOM 1737 N N . LYS A 1 214 ? -42.507 18.798 24.461 1.00 39.66 214 LYS A N 1
ATOM 1738 C CA . LYS A 1 214 ? -43.761 18.601 23.690 1.00 39.66 214 LYS A CA 1
ATOM 1739 C C . LYS A 1 214 ? -44.867 17.821 24.432 1.00 39.66 214 LYS A C 1
ATOM 1741 O O . LYS A 1 214 ? -45.732 17.236 23.793 1.00 39.66 214 LYS A O 1
ATOM 1746 N N . ALA A 1 215 ? -44.850 17.795 25.767 1.00 39.53 215 ALA A N 1
ATOM 1747 C CA . ALA A 1 215 ? -45.780 16.982 26.566 1.00 39.53 215 ALA A CA 1
ATOM 1748 C C . ALA A 1 215 ? -46.994 17.730 27.161 1.00 39.53 215 ALA A C 1
ATOM 1750 O O . ALA A 1 215 ? -47.704 17.135 27.965 1.00 39.53 215 ALA A O 1
ATOM 1751 N N . VAL A 1 216 ? -47.271 18.995 26.810 1.00 40.16 216 VAL A N 1
ATOM 1752 C CA . VAL A 1 216 ? -48.435 19.715 27.368 1.00 40.16 216 VAL A CA 1
ATOM 1753 C C . VAL A 1 216 ? -49.153 20.571 26.305 1.00 40.16 216 VAL A C 1
ATOM 1755 O O . VAL A 1 216 ? -48.634 21.595 25.880 1.00 40.16 216 VAL A O 1
ATOM 1758 N N . MET A 1 217 ? -50.373 20.121 25.970 1.00 36.56 217 MET A N 1
ATOM 1759 C CA . MET A 1 217 ? -51.575 20.840 25.485 1.00 36.56 217 MET A CA 1
ATOM 1760 C C . MET A 1 217 ? -51.814 21.167 23.986 1.00 36.56 217 MET A C 1
ATOM 1762 O O . MET A 1 217 ? -51.276 22.116 23.435 1.00 36.56 217 MET A O 1
ATOM 1766 N N . ASN A 1 218 ? -52.798 20.412 23.461 1.00 42.12 218 ASN A N 1
ATOM 1767 C CA . ASN A 1 218 ? -53.975 20.712 22.613 1.00 42.12 218 ASN A CA 1
ATOM 1768 C C . ASN A 1 218 ? -53.898 21.199 21.141 1.00 42.12 218 ASN A C 1
ATOM 1770 O O . ASN A 1 218 ? -52.949 21.868 20.748 1.00 42.12 218 ASN A O 1
ATOM 1774 N N . PRO A 1 219 ? -54.919 20.830 20.320 1.00 49.00 219 PRO A N 1
ATOM 1775 C CA . PRO A 1 219 ? -54.807 20.640 18.881 1.00 49.00 219 PRO A CA 1
ATOM 1776 C C . PRO A 1 219 ? -55.497 21.745 18.073 1.00 49.00 219 PRO A C 1
ATOM 1778 O O . PRO A 1 219 ? -56.648 22.089 18.328 1.00 49.00 219 PRO A O 1
ATOM 1781 N N . ASN A 1 220 ? -54.811 22.241 17.051 1.00 48.25 220 ASN A N 1
ATOM 1782 C CA . ASN A 1 220 ? -55.374 22.514 15.731 1.00 48.25 220 ASN A CA 1
ATOM 1783 C C . ASN A 1 220 ? -54.243 22.932 14.785 1.00 48.25 220 ASN A C 1
ATOM 1785 O O . ASN A 1 220 ? -53.248 23.497 15.224 1.00 48.25 220 ASN A O 1
ATOM 1789 N N . GLU A 1 221 ? -54.464 22.647 13.503 1.00 37.47 221 GLU A N 1
ATOM 1790 C CA . GLU A 1 221 ? -53.677 23.056 12.329 1.00 37.47 221 GLU A CA 1
ATOM 1791 C C . GLU A 1 221 ? -52.534 22.121 11.895 1.00 37.47 221 GLU A C 1
ATOM 1793 O O . GLU A 1 221 ? -51.389 22.164 12.338 1.00 37.47 221 GLU A O 1
ATOM 1798 N N . ASP A 1 222 ? -52.940 21.207 11.011 1.00 45.69 222 ASP A N 1
ATOM 1799 C CA . ASP A 1 222 ? -52.433 21.062 9.642 1.00 45.69 222 ASP A CA 1
ATOM 1800 C C . ASP A 1 222 ? -50.964 21.443 9.389 1.00 45.69 222 ASP A C 1
ATOM 1802 O O . ASP A 1 222 ? -50.636 22.577 9.063 1.00 45.69 222 ASP A O 1
ATOM 1806 N N . HIS A 1 223 ? -50.090 20.438 9.468 1.00 38.22 223 HIS A N 1
ATOM 1807 C CA . HIS A 1 223 ? -48.963 20.276 8.550 1.00 38.22 223 HIS A CA 1
ATOM 1808 C C . HIS A 1 223 ? -48.520 18.807 8.556 1.00 38.22 223 HIS A C 1
ATOM 1810 O O . HIS A 1 223 ? -48.026 18.267 9.549 1.00 38.22 223 HIS A O 1
ATOM 1816 N N . SER A 1 224 ? -48.721 18.131 7.427 1.00 40.09 224 SER A N 1
ATOM 1817 C CA . SER A 1 224 ? -48.343 16.736 7.222 1.00 40.09 224 SER A CA 1
ATOM 1818 C C . SER A 1 224 ? -46.822 16.569 7.096 1.00 40.09 224 SER A C 1
ATOM 1820 O O . SER A 1 224 ? -46.263 16.727 6.012 1.00 40.09 224 SER A O 1
ATOM 1822 N N . GLU A 1 225 ? -46.152 16.152 8.170 1.00 39.97 225 GLU A N 1
ATOM 1823 C CA . GLU A 1 225 ? -44.808 15.567 8.102 1.00 39.97 225 GLU A CA 1
ATOM 1824 C C . GLU A 1 225 ? -44.784 14.213 8.824 1.00 39.97 225 GLU A C 1
ATOM 1826 O O . GLU A 1 225 ? -44.900 14.112 10.046 1.00 39.97 225 GLU A O 1
ATOM 1831 N N . LYS A 1 226 ? -44.667 13.139 8.031 1.00 40.53 226 LYS A N 1
ATOM 1832 C CA . LYS A 1 226 ? -44.650 11.736 8.473 1.00 40.53 226 LYS A CA 1
ATOM 1833 C C . LYS A 1 226 ? -43.498 11.478 9.454 1.00 40.53 226 LYS A C 1
ATOM 1835 O O . LYS A 1 226 ? -42.351 11.294 9.043 1.00 40.53 226 LYS A O 1
ATOM 1840 N N . GLN A 1 227 ? -43.811 11.380 10.745 1.00 37.62 227 GLN A N 1
ATOM 1841 C CA . GLN A 1 227 ? -42.908 10.818 11.750 1.00 37.62 227 GLN A CA 1
ATOM 1842 C C . GLN A 1 227 ? -42.736 9.313 11.491 1.00 37.62 227 GLN A C 1
ATOM 1844 O O . GLN A 1 227 ? -43.711 8.571 11.402 1.00 37.62 227 GLN A O 1
ATOM 1849 N N . LYS A 1 228 ? -41.489 8.845 11.344 1.00 53.53 228 LYS A N 1
ATOM 1850 C CA . LYS A 1 228 ? -41.179 7.409 11.281 1.00 53.53 228 LYS A CA 1
ATOM 1851 C C . LYS A 1 228 ? -41.326 6.813 12.679 1.00 53.53 228 LYS A C 1
ATOM 1853 O O . LYS A 1 228 ? -40.440 6.985 13.516 1.00 53.53 228 LYS A O 1
ATOM 1858 N N . GLU A 1 229 ? -42.435 6.123 12.911 1.00 62.38 229 GLU A N 1
ATOM 1859 C CA . GLU A 1 229 ? -42.665 5.316 14.109 1.00 62.38 229 GLU A CA 1
ATOM 1860 C C . GLU A 1 229 ? -41.524 4.308 14.311 1.00 62.38 229 GLU A C 1
ATOM 1862 O O . GLU A 1 229 ? -40.976 3.744 13.356 1.00 62.38 229 GLU A O 1
ATOM 1867 N N . GLN A 1 230 ? -41.114 4.106 15.567 1.00 66.75 230 GLN A N 1
ATOM 1868 C CA . GLN A 1 230 ? -40.152 3.052 15.866 1.00 66.75 230 GLN A CA 1
ATOM 1869 C C . GLN A 1 230 ? -40.795 1.685 15.611 1.00 66.75 230 GLN A C 1
ATOM 1871 O O . GLN A 1 230 ? -41.966 1.493 15.923 1.00 66.75 230 GLN A O 1
ATOM 1876 N N . PRO A 1 231 ? -40.035 0.719 15.073 1.00 78.19 231 PRO A N 1
ATOM 1877 C CA . PRO A 1 231 ? -40.574 -0.597 14.781 1.00 78.19 231 PRO A CA 1
ATOM 1878 C C . PRO A 1 231 ? -40.962 -1.311 16.080 1.00 78.19 231 PRO A C 1
ATOM 1880 O O . PRO A 1 231 ? -40.185 -1.336 17.039 1.00 78.19 231 PRO A O 1
ATOM 1883 N N . LEU A 1 232 ? -42.154 -1.911 16.074 1.00 84.50 232 LEU A N 1
ATOM 1884 C CA . LEU A 1 232 ? -42.840 -2.469 17.244 1.00 84.50 232 LEU A CA 1
ATOM 1885 C C . LEU A 1 232 ? -41.977 -3.455 18.053 1.00 84.50 232 LEU A C 1
ATOM 1887 O O . LEU A 1 232 ? -42.006 -3.437 19.280 1.00 84.50 232 LEU A O 1
ATOM 1891 N N . TRP A 1 233 ? -41.103 -4.224 17.394 1.00 89.00 233 TRP A N 1
ATOM 1892 C CA . TRP A 1 233 ? -40.181 -5.164 18.050 1.00 89.00 233 TRP A CA 1
ATOM 1893 C C . TRP A 1 233 ? -39.218 -4.509 19.056 1.00 89.00 233 TRP A C 1
ATOM 1895 O O . TRP A 1 233 ? -38.648 -5.191 19.905 1.00 89.00 233 TRP A O 1
ATOM 1905 N N . ARG A 1 234 ? -38.967 -3.194 18.975 1.00 85.62 234 ARG A N 1
ATOM 1906 C CA . ARG A 1 234 ? -38.096 -2.493 19.941 1.00 85.62 234 ARG A CA 1
ATOM 1907 C C . ARG A 1 234 ? -38.785 -2.221 21.268 1.00 85.62 234 ARG A C 1
ATOM 1909 O O . ARG A 1 234 ? -38.102 -2.125 22.290 1.00 85.62 234 ARG A O 1
ATOM 1916 N N . THR A 1 235 ? -40.100 -2.069 21.235 1.00 86.75 235 THR A N 1
ATOM 1917 C CA . THR A 1 235 ? -40.935 -1.729 22.387 1.00 86.75 235 THR A CA 1
ATOM 1918 C C . THR A 1 235 ? -41.673 -2.946 22.931 1.00 86.75 235 THR A C 1
ATOM 1920 O O . THR A 1 235 ? -41.911 -2.998 24.131 1.00 86.75 235 THR A O 1
ATOM 1923 N N . ASP A 1 236 ? -41.952 -3.941 22.087 1.00 90.38 236 ASP A N 1
ATOM 1924 C CA . ASP A 1 236 ? -42.646 -5.175 22.448 1.00 90.38 236 ASP A CA 1
ATOM 1925 C C . ASP A 1 236 ? -41.751 -6.406 22.223 1.00 90.38 236 ASP A C 1
ATOM 1927 O O . ASP A 1 236 ? -41.329 -6.717 21.103 1.00 90.38 236 ASP A O 1
ATOM 1931 N N . PHE A 1 237 ? -41.453 -7.113 23.315 1.00 92.06 237 PHE A N 1
ATOM 1932 C CA . PHE A 1 237 ? -40.674 -8.348 23.285 1.00 92.06 237 PHE A CA 1
ATOM 1933 C C . PHE A 1 237 ? -41.414 -9.496 22.596 1.00 92.06 237 PHE A C 1
ATOM 1935 O O . PHE A 1 237 ? -40.774 -10.308 21.932 1.00 92.06 237 PHE A O 1
ATOM 1942 N N . ASN A 1 238 ? -42.742 -9.564 22.718 1.00 92.06 238 ASN A N 1
ATOM 1943 C CA . ASN A 1 238 ? -43.537 -10.623 22.103 1.00 92.06 238 ASN A CA 1
ATOM 1944 C C . ASN A 1 238 ? -43.501 -10.501 20.582 1.00 92.06 238 ASN A C 1
ATOM 1946 O O . ASN A 1 238 ? -43.303 -11.496 19.890 1.00 92.06 238 ASN A O 1
ATOM 1950 N N . GLU A 1 239 ? -43.583 -9.274 20.069 1.00 91.81 239 GLU A N 1
ATOM 1951 C CA . GLU A 1 239 ? -43.433 -9.016 18.638 1.00 91.81 239 GLU A CA 1
ATOM 1952 C C . GLU A 1 239 ? -42.022 -9.363 18.147 1.00 91.81 239 GLU A C 1
ATOM 1954 O O . GLU A 1 239 ? -41.844 -10.011 17.117 1.00 91.81 239 GLU A O 1
ATOM 1959 N N . TYR A 1 240 ? -40.994 -8.998 18.915 1.00 93.12 240 TYR A N 1
ATOM 1960 C CA . TYR A 1 240 ? -39.622 -9.405 18.621 1.00 93.12 240 TYR A CA 1
ATOM 1961 C C . TYR A 1 240 ? -39.455 -10.933 18.583 1.00 93.12 240 TYR A C 1
ATOM 1963 O O . TYR A 1 240 ? -38.827 -11.465 17.664 1.00 93.12 240 TYR A O 1
ATOM 1971 N N . LYS A 1 241 ? -40.027 -11.639 19.561 1.00 94.12 241 LYS A N 1
ATOM 1972 C CA . LYS A 1 241 ? -39.992 -13.099 19.642 1.00 94.12 241 LYS A CA 1
ATOM 1973 C C . LYS A 1 241 ? -40.691 -13.728 18.436 1.00 94.12 241 LYS A C 1
ATOM 1975 O O . LYS A 1 241 ? -40.105 -14.598 17.792 1.00 94.12 241 LYS A O 1
ATOM 1980 N N . ARG A 1 242 ? -41.871 -13.216 18.064 1.00 94.00 242 ARG A N 1
ATOM 1981 C CA . ARG A 1 242 ? -42.636 -13.647 16.883 1.00 94.00 242 ARG A CA 1
ATOM 1982 C C . ARG A 1 242 ? -41.805 -13.561 15.600 1.00 94.00 242 ARG A C 1
ATOM 1984 O O . ARG A 1 242 ? -41.777 -14.518 14.833 1.00 94.00 242 ARG A O 1
ATOM 1991 N N . LEU A 1 243 ? -41.059 -12.469 15.397 1.00 93.62 243 LEU A N 1
ATOM 1992 C CA . LEU A 1 243 ? -40.196 -12.297 14.217 1.00 93.62 243 LEU A CA 1
ATOM 1993 C C . LEU A 1 243 ? -39.114 -13.383 14.097 1.00 93.62 243 LEU A C 1
ATOM 1995 O O . LEU A 1 243 ? -38.810 -13.841 12.994 1.00 93.62 243 LEU A O 1
ATOM 1999 N N . PHE A 1 244 ? -38.517 -13.803 15.215 1.00 94.31 244 PHE A N 1
ATOM 2000 C CA . PHE A 1 244 ? -37.510 -14.868 15.209 1.00 94.31 244 PHE A CA 1
ATOM 2001 C C . PHE A 1 244 ? -38.126 -16.263 15.072 1.00 94.31 244 PHE A C 1
ATOM 2003 O O . PHE A 1 244 ? -37.544 -17.112 14.398 1.00 94.31 244 PHE A O 1
ATOM 2010 N N . GLU A 1 245 ? -39.315 -16.494 15.629 1.00 93.69 245 GLU A N 1
ATOM 2011 C CA . GLU A 1 245 ? -40.064 -17.739 15.422 1.00 93.69 245 GLU A CA 1
ATOM 2012 C C . GLU A 1 245 ? -40.510 -17.910 13.961 1.00 93.69 245 GLU A C 1
ATOM 2014 O O . GLU A 1 245 ? -40.422 -19.010 13.411 1.00 93.69 245 GLU A O 1
ATOM 2019 N N . GLU A 1 246 ? -40.932 -16.830 13.298 1.00 93.12 246 GLU A N 1
ATOM 2020 C CA . GLU A 1 246 ? -41.251 -16.839 11.866 1.00 93.12 246 GLU A CA 1
ATOM 2021 C C . GLU A 1 246 ? -40.011 -17.074 11.013 1.00 93.12 246 GLU A C 1
ATOM 2023 O O . GLU A 1 246 ? -40.012 -17.950 10.150 1.00 93.12 246 GLU A O 1
ATOM 2028 N N . ALA A 1 247 ? -38.914 -16.374 11.299 1.00 94.81 247 ALA A N 1
ATOM 2029 C CA . ALA A 1 247 ? -37.665 -16.596 10.585 1.00 94.81 247 ALA A CA 1
ATOM 2030 C C . ALA A 1 247 ? -37.119 -18.014 10.770 1.00 94.81 247 ALA A C 1
ATOM 2032 O O . ALA A 1 247 ? -36.583 -18.580 9.820 1.00 94.81 247 ALA A O 1
ATOM 2033 N N . ARG A 1 248 ? -37.287 -18.616 11.953 1.00 95.44 248 ARG A N 1
ATOM 2034 C CA . ARG A 1 248 ? -36.967 -20.029 12.182 1.00 95.44 248 ARG A CA 1
ATOM 2035 C C . ARG A 1 248 ? -37.744 -20.923 11.217 1.00 95.44 248 ARG A C 1
ATOM 2037 O O . ARG A 1 248 ? -37.132 -21.767 10.571 1.00 95.44 248 ARG A O 1
ATOM 2044 N N . LYS A 1 249 ? -39.060 -20.723 11.079 1.00 94.56 249 LYS A N 1
ATOM 2045 C CA . LYS A 1 249 ? -39.889 -21.481 10.123 1.00 94.56 249 LYS A CA 1
ATOM 2046 C C . LYS A 1 249 ? -39.406 -21.281 8.685 1.00 94.56 249 LYS A C 1
ATOM 2048 O O . LYS A 1 249 ? -39.259 -22.262 7.964 1.00 94.56 249 LYS A O 1
ATOM 2053 N N . THR A 1 250 ? -39.095 -20.043 8.297 1.00 94.19 250 THR A N 1
ATOM 2054 C CA . THR A 1 250 ? -38.575 -19.721 6.960 1.00 94.19 250 THR A CA 1
ATOM 2055 C C . THR A 1 250 ? -37.255 -20.429 6.670 1.00 94.19 250 THR A C 1
ATOM 2057 O O . THR A 1 250 ? -37.108 -21.024 5.610 1.00 94.19 250 THR A O 1
ATOM 2060 N N . VAL A 1 251 ? -36.302 -20.410 7.608 1.00 93.88 251 VAL A N 1
ATOM 2061 C CA . VAL A 1 251 ? -35.001 -21.068 7.414 1.00 93.88 251 VAL A CA 1
ATOM 2062 C C . VAL A 1 251 ? -35.150 -22.590 7.384 1.00 93.88 251 VAL A C 1
ATOM 2064 O O . VAL A 1 251 ? -34.517 -23.235 6.558 1.00 93.88 251 VAL A O 1
ATOM 2067 N N . LEU A 1 252 ? -36.012 -23.172 8.224 1.00 93.19 252 LEU A N 1
ATOM 2068 C CA . LEU A 1 252 ? -36.286 -24.614 8.198 1.00 93.19 252 LEU A CA 1
ATOM 2069 C C . LEU A 1 252 ? -36.939 -25.073 6.884 1.00 93.19 252 LEU A C 1
ATOM 2071 O O . LEU A 1 252 ? -36.711 -26.204 6.457 1.00 93.19 252 LEU A O 1
ATOM 2075 N N . ALA A 1 253 ? -37.725 -24.206 6.242 1.00 92.81 253 ALA A N 1
ATOM 2076 C CA . ALA A 1 253 ? -38.346 -24.468 4.945 1.00 92.81 253 ALA A CA 1
ATOM 2077 C C . ALA A 1 253 ? -37.398 -24.248 3.746 1.00 92.81 253 ALA A C 1
ATOM 2079 O O . ALA A 1 253 ? -37.733 -24.639 2.628 1.00 92.81 253 ALA A O 1
ATOM 2080 N N . ASP A 1 254 ? -36.223 -23.643 3.951 1.00 93.69 254 ASP A N 1
ATOM 2081 C CA . ASP A 1 254 ? -35.246 -23.359 2.895 1.00 93.69 254 ASP A CA 1
ATOM 2082 C C . ASP A 1 254 ? -34.457 -24.628 2.516 1.00 93.69 254 ASP A C 1
ATOM 2084 O O . ASP A 1 254 ? -33.437 -24.988 3.117 1.00 93.69 254 ASP A O 1
ATOM 2088 N N . VAL A 1 255 ? -34.959 -25.328 1.494 1.00 94.12 255 VAL A N 1
ATOM 2089 C CA . VAL A 1 255 ? -34.398 -26.594 0.997 1.00 94.12 255 VAL A CA 1
ATOM 2090 C C . VAL A 1 255 ? -32.976 -26.417 0.458 1.00 94.12 255 VAL A C 1
ATOM 2092 O O . VAL A 1 255 ? -32.132 -27.298 0.653 1.00 94.12 255 VAL A O 1
ATOM 2095 N N . ASP A 1 256 ? -32.687 -25.294 -0.197 1.00 94.25 256 ASP A N 1
ATOM 2096 C CA . ASP A 1 256 ? -31.380 -25.039 -0.804 1.00 94.25 256 ASP A CA 1
ATOM 2097 C C . ASP A 1 256 ? -30.331 -24.758 0.268 1.00 94.25 256 ASP A C 1
ATOM 2099 O O . ASP A 1 256 ? -29.226 -25.312 0.236 1.00 94.25 256 ASP A O 1
ATOM 2103 N N . PHE A 1 257 ? -30.688 -23.956 1.273 1.00 92.88 257 PHE A N 1
ATOM 2104 C CA . PHE A 1 257 ? -29.816 -23.705 2.410 1.00 92.88 257 PHE A CA 1
ATOM 2105 C C . PHE A 1 257 ? -29.570 -24.980 3.226 1.00 92.88 257 PHE A C 1
ATOM 2107 O O . PHE A 1 257 ? -28.422 -25.243 3.596 1.00 92.88 257 PHE A O 1
ATOM 2114 N N . LYS A 1 258 ? -30.595 -25.819 3.439 1.00 94.81 258 LYS A N 1
ATOM 2115 C CA . LYS A 1 258 ? -30.439 -27.132 4.086 1.00 94.81 258 LYS A CA 1
ATOM 2116 C C . LYS A 1 258 ? -29.452 -28.026 3.334 1.00 94.81 258 LYS A C 1
ATOM 2118 O O . LYS A 1 258 ? -28.461 -28.451 3.928 1.00 94.81 258 LYS A O 1
ATOM 2123 N N . LYS A 1 259 ? -29.654 -28.237 2.027 1.00 93.69 259 LYS A N 1
ATOM 2124 C CA . LYS A 1 259 ? -28.752 -29.049 1.185 1.00 93.69 259 LYS A CA 1
ATOM 2125 C C . LYS A 1 259 ? -27.319 -28.529 1.221 1.00 93.69 259 LYS A C 1
ATOM 2127 O O . LYS A 1 259 ? -26.375 -29.304 1.357 1.00 93.69 259 LYS A O 1
ATOM 2132 N N . LYS A 1 260 ? -27.149 -27.208 1.138 1.00 93.69 260 LYS A N 1
ATOM 2133 C CA . LYS A 1 260 ? -25.837 -26.561 1.212 1.00 93.69 260 LYS A CA 1
ATOM 2134 C C . LYS A 1 260 ? -25.144 -26.840 2.547 1.00 93.69 260 LYS A C 1
ATOM 2136 O O . LYS A 1 260 ? -23.963 -27.177 2.559 1.00 93.69 260 LYS A O 1
ATOM 2141 N N . MET A 1 261 ? -25.852 -26.706 3.669 1.00 93.75 261 MET A N 1
ATOM 2142 C CA . MET A 1 261 ? -25.282 -26.959 4.996 1.00 93.75 261 MET A CA 1
ATOM 2143 C C . MET A 1 261 ? -24.965 -28.440 5.224 1.00 93.75 261 MET A C 1
ATOM 2145 O O . MET A 1 261 ? -23.897 -28.745 5.749 1.00 93.75 261 MET A O 1
ATOM 2149 N N . GLU A 1 262 ? -25.837 -29.354 4.797 1.00 92.69 262 GLU A N 1
ATOM 2150 C CA . GLU A 1 262 ? -25.591 -30.803 4.872 1.00 92.69 262 GLU A CA 1
ATOM 2151 C C . GLU A 1 262 ? -24.407 -31.233 3.988 1.00 92.69 262 GLU A C 1
ATOM 2153 O O . GLU A 1 262 ? -23.656 -32.130 4.367 1.00 92.69 262 GLU A O 1
ATOM 2158 N N . GLY A 1 263 ? -24.176 -30.544 2.862 1.00 91.25 263 GLY A N 1
ATOM 2159 C CA . GLY A 1 263 ? -22.993 -30.743 2.020 1.00 91.25 263 GLY A CA 1
ATOM 2160 C C . GLY A 1 263 ? -21.681 -30.317 2.688 1.00 91.25 263 GLY A C 1
ATOM 2161 O O . GLY A 1 263 ? -20.667 -30.993 2.533 1.00 91.25 263 GLY A O 1
ATOM 2162 N N . TYR A 1 264 ? -21.683 -29.227 3.461 1.00 92.81 264 TYR A N 1
ATOM 2163 C CA . TYR A 1 264 ? -20.492 -28.787 4.201 1.00 92.81 264 TYR A CA 1
ATOM 2164 C C . TYR A 1 264 ? -20.257 -29.557 5.503 1.00 92.81 264 TYR A C 1
ATOM 2166 O O . TYR A 1 264 ? -19.113 -29.673 5.944 1.00 92.81 264 TYR A O 1
ATOM 2174 N N . TYR A 1 265 ? -21.322 -30.048 6.141 1.00 91.44 265 TYR A N 1
ATOM 2175 C CA . TYR A 1 265 ? -21.266 -30.658 7.468 1.00 91.44 265 TYR A CA 1
ATOM 2176 C C . TYR A 1 265 ? -21.937 -32.040 7.464 1.00 91.44 265 TYR A C 1
ATOM 2178 O O . TYR A 1 265 ? -23.123 -32.159 7.787 1.00 91.44 265 TYR A O 1
ATOM 2186 N N . PRO A 1 266 ? -21.184 -33.110 7.145 1.00 91.00 266 PRO A N 1
ATOM 2187 C CA . PRO A 1 266 ? -21.713 -34.469 7.163 1.00 91.00 266 PRO A CA 1
ATOM 2188 C C . PRO A 1 266 ? -22.290 -34.849 8.537 1.00 91.00 266 PRO A C 1
ATOM 2190 O O . PRO A 1 266 ? -21.687 -34.572 9.572 1.00 91.00 266 PRO A O 1
ATOM 2193 N N . ASN A 1 267 ? -23.436 -35.538 8.549 1.00 91.12 267 ASN A N 1
ATOM 2194 C CA . ASN A 1 267 ? -24.171 -35.976 9.752 1.00 91.12 267 ASN A CA 1
ATOM 2195 C C . ASN A 1 267 ? -24.718 -34.854 10.652 1.00 91.12 267 ASN A C 1
ATOM 2197 O O . ASN A 1 267 ? -25.044 -35.111 11.812 1.00 91.12 267 ASN A O 1
ATOM 2201 N N . ILE A 1 268 ? -24.838 -33.621 10.158 1.00 93.62 268 ILE A N 1
ATOM 2202 C CA . ILE A 1 268 ? -25.457 -32.545 10.933 1.00 93.62 268 ILE A CA 1
ATOM 2203 C C . ILE A 1 268 ? -26.947 -32.829 11.202 1.00 93.62 268 ILE A C 1
ATOM 2205 O O . ILE A 1 268 ? -27.691 -33.301 10.340 1.00 93.62 268 ILE A O 1
ATOM 2209 N N . ASP A 1 269 ? -27.387 -32.553 12.425 1.00 94.75 269 ASP A N 1
ATOM 2210 C CA . ASP A 1 269 ? -28.794 -32.432 12.795 1.00 94.75 269 ASP A CA 1
ATOM 2211 C C . ASP A 1 269 ? -29.214 -30.985 12.508 1.00 94.75 269 ASP A C 1
ATOM 2213 O O . ASP A 1 269 ? -29.094 -30.085 13.346 1.00 94.75 269 ASP A O 1
ATOM 2217 N N . TYR A 1 270 ? -29.583 -30.744 11.247 1.00 93.25 270 TYR A N 1
ATOM 2218 C CA . TYR A 1 270 ? -29.865 -29.409 10.723 1.00 93.25 270 TYR A CA 1
ATOM 2219 C C . TYR A 1 270 ? -30.947 -28.682 11.535 1.00 93.25 270 TYR A C 1
ATOM 2221 O O . TYR A 1 270 ? -30.766 -27.520 11.895 1.00 93.25 270 TYR A O 1
ATOM 2229 N N . GLU A 1 271 ? -32.033 -29.381 11.869 1.00 93.44 271 GLU A N 1
ATOM 2230 C CA . GLU A 1 271 ? -33.169 -28.812 12.598 1.00 93.44 271 GLU A CA 1
ATOM 2231 C C . GLU A 1 271 ? -32.745 -28.370 13.998 1.00 93.44 271 GLU A C 1
ATOM 2233 O O . GLU A 1 271 ? -32.898 -27.199 14.344 1.00 93.44 271 GLU A O 1
ATOM 2238 N N . LYS A 1 272 ? -32.074 -29.249 14.756 1.00 93.75 272 LYS A N 1
ATOM 2239 C CA . LYS A 1 272 ? -31.562 -28.887 16.087 1.00 93.75 272 LYS A CA 1
ATOM 2240 C C . LYS A 1 272 ? -30.518 -27.777 16.047 1.00 93.75 272 LYS A C 1
ATOM 2242 O O . LYS A 1 272 ? -30.453 -26.961 16.960 1.00 93.75 272 LYS A O 1
ATOM 2247 N N . SER A 1 273 ? -29.699 -27.727 14.999 1.00 93.56 273 SER A N 1
ATOM 2248 C CA . SER A 1 273 ? -28.695 -26.669 14.827 1.00 93.56 273 SER A CA 1
ATOM 2249 C C . SER A 1 273 ? -29.340 -25.294 14.605 1.00 93.56 273 SER A C 1
ATOM 2251 O O . SER A 1 273 ? -28.851 -24.271 15.100 1.00 93.56 273 SER A O 1
ATOM 2253 N N . ILE A 1 274 ? -30.460 -25.256 13.875 1.00 93.81 274 ILE A N 1
ATOM 2254 C CA . ILE A 1 274 ? -31.273 -24.046 13.711 1.00 93.81 274 ILE A CA 1
ATOM 2255 C C . ILE A 1 274 ? -31.981 -23.682 15.015 1.00 93.81 274 ILE A C 1
ATOM 2257 O O . ILE A 1 274 ? -31.965 -22.509 15.386 1.00 93.81 274 ILE A O 1
ATOM 2261 N N . ASP A 1 275 ? -32.515 -24.662 15.740 1.00 92.38 275 ASP A N 1
ATOM 2262 C CA . ASP A 1 275 ? -33.172 -24.444 17.034 1.00 92.38 275 ASP A CA 1
ATOM 2263 C C . ASP A 1 275 ? -32.206 -23.835 18.045 1.00 92.38 275 ASP A C 1
ATOM 2265 O O . ASP A 1 275 ? -32.452 -22.746 18.558 1.00 92.38 275 ASP A O 1
ATOM 2269 N N . CYS A 1 276 ? -31.026 -24.436 18.195 1.00 89.44 276 CYS A N 1
ATOM 2270 C CA . CYS A 1 276 ? -29.969 -23.919 19.058 1.00 89.44 276 CYS A CA 1
ATOM 2271 C C . CYS A 1 276 ? -29.504 -22.513 18.632 1.00 89.44 276 CYS A C 1
ATOM 2273 O O . CYS A 1 276 ? -29.203 -21.658 19.467 1.00 89.44 276 CYS A O 1
ATOM 2275 N N . SER A 1 277 ? -29.489 -22.231 17.324 1.00 88.88 277 SER A N 1
ATOM 2276 C CA . SER A 1 277 ? -29.214 -20.882 16.819 1.00 88.88 277 SER A CA 1
ATOM 2277 C C . SER A 1 277 ? -30.317 -19.883 17.162 1.00 88.88 277 SER A C 1
ATOM 2279 O O . SER A 1 277 ? -30.014 -18.699 17.302 1.00 88.88 277 SER A O 1
ATOM 2281 N N . CYS A 1 278 ? -31.566 -20.330 17.284 1.00 93.00 278 CYS A N 1
ATOM 2282 C CA . CYS A 1 278 ? -32.725 -19.501 17.588 1.00 93.00 278 CYS A CA 1
ATOM 2283 C C . CYS A 1 278 ? -32.860 -19.209 19.088 1.00 93.00 278 CYS A C 1
ATOM 2285 O O . CYS A 1 278 ? -33.144 -18.063 19.440 1.00 93.00 278 CYS A O 1
ATOM 2287 N N . ASP A 1 279 ? -32.579 -20.187 19.958 1.00 92.31 279 ASP A N 1
ATOM 2288 C CA . ASP A 1 279 ? -32.779 -20.126 21.417 1.00 92.31 279 ASP A CA 1
ATOM 2289 C C . ASP A 1 279 ? -32.223 -18.850 22.059 1.00 92.31 279 ASP A C 1
ATOM 2291 O O . ASP A 1 279 ? -32.897 -18.164 22.831 1.00 92.31 279 ASP A O 1
ATOM 2295 N N . TYR A 1 280 ? -30.996 -18.471 21.693 1.00 90.88 280 TYR A N 1
ATOM 2296 C CA . TYR A 1 280 ? -30.394 -17.240 22.195 1.00 90.88 280 TYR A CA 1
ATOM 2297 C C . TYR A 1 280 ? -31.161 -15.993 21.739 1.00 90.88 280 TYR A C 1
ATOM 2299 O O . TYR A 1 280 ? -31.346 -15.056 22.515 1.00 90.88 280 TYR A O 1
ATOM 2307 N N . TRP A 1 281 ? -31.602 -15.948 20.482 1.00 92.25 281 TRP A N 1
ATOM 2308 C CA . TRP A 1 281 ? -32.243 -14.759 19.931 1.00 92.25 281 TRP A CA 1
ATOM 2309 C C . TRP A 1 281 ? -33.684 -14.587 20.376 1.00 92.25 281 TRP A C 1
ATOM 2311 O O . TRP A 1 281 ? -34.098 -13.441 20.462 1.00 92.25 281 TRP A O 1
ATOM 2321 N N . ILE A 1 282 ? -34.411 -15.650 20.722 1.00 93.75 282 ILE A N 1
ATOM 2322 C CA . ILE A 1 282 ? -35.757 -15.541 21.311 1.00 93.75 282 ILE A CA 1
ATOM 2323 C C . ILE A 1 282 ? -35.739 -15.209 22.812 1.00 93.75 282 ILE A C 1
ATOM 2325 O O . ILE A 1 282 ? -36.797 -15.008 23.403 1.00 93.75 282 ILE A O 1
ATOM 2329 N N . SER A 1 283 ? -34.557 -15.137 23.435 1.00 93.00 283 SER A N 1
ATOM 2330 C CA . SER A 1 283 ? -34.394 -14.739 24.837 1.00 93.00 283 SER A CA 1
ATOM 2331 C C . SER A 1 283 ? -34.396 -13.216 25.026 1.00 93.00 283 SER A C 1
ATOM 2333 O O . SER A 1 283 ? -34.097 -12.446 24.104 1.00 93.00 283 SER A O 1
ATOM 2335 N N . GLU A 1 284 ? -34.656 -12.760 26.256 1.00 90.81 284 GLU A N 1
ATOM 2336 C CA . GLU A 1 284 ? -34.539 -11.340 26.609 1.00 90.81 284 GLU A CA 1
ATOM 2337 C C . GLU A 1 284 ? -33.129 -10.782 26.385 1.00 90.81 284 GLU A C 1
ATOM 2339 O O . GLU A 1 284 ? -32.973 -9.608 26.042 1.00 90.81 284 GLU A O 1
ATOM 2344 N N . ASP A 1 285 ? -32.092 -11.601 26.556 1.00 90.62 285 ASP A N 1
ATOM 2345 C CA . ASP A 1 285 ? -30.707 -11.184 26.337 1.00 90.62 285 ASP A CA 1
ATOM 2346 C C . ASP A 1 285 ? -30.417 -10.985 24.849 1.00 90.62 285 ASP A C 1
ATOM 2348 O O . ASP A 1 285 ? -29.776 -10.001 24.459 1.00 90.62 285 ASP A O 1
ATOM 2352 N N . GLY A 1 286 ? -30.962 -11.865 24.005 1.00 90.88 286 GLY A N 1
ATOM 2353 C CA . GLY A 1 286 ? -30.993 -11.683 22.557 1.00 90.88 286 GLY A CA 1
ATOM 2354 C C . GLY A 1 286 ? -31.687 -10.377 22.172 1.00 90.88 286 GLY A C 1
ATOM 2355 O O . GLY A 1 286 ? -31.149 -9.596 21.382 1.00 90.88 286 GLY A O 1
ATOM 2356 N N . TRP A 1 287 ? -32.826 -10.076 22.801 1.00 93.69 287 TRP A N 1
ATOM 2357 C CA . TRP A 1 287 ? -33.572 -8.838 22.574 1.00 93.69 287 TRP A CA 1
ATOM 2358 C C . TRP A 1 287 ? -32.811 -7.588 23.022 1.00 93.69 287 TRP A C 1
ATOM 2360 O O . TRP A 1 287 ? -32.697 -6.626 22.259 1.00 93.69 287 TRP A O 1
ATOM 2370 N N . LYS A 1 288 ? -32.220 -7.592 24.225 1.00 91.44 288 LYS A N 1
ATOM 2371 C CA . LYS A 1 288 ? -31.371 -6.498 24.735 1.00 91.44 288 LYS A CA 1
ATOM 2372 C C . LYS A 1 288 ? -30.187 -6.246 23.802 1.00 91.44 288 LYS A C 1
ATOM 2374 O O . LYS A 1 288 ? -29.907 -5.096 23.455 1.00 91.44 288 LYS A O 1
ATOM 2379 N N . LYS A 1 289 ? -29.544 -7.311 23.314 1.00 89.81 289 LYS A N 1
ATOM 2380 C CA . LYS A 1 289 ? -28.463 -7.213 22.326 1.00 89.81 289 LYS A CA 1
ATOM 2381 C C . LYS A 1 289 ? -28.958 -6.654 20.994 1.00 89.81 289 LYS A C 1
ATOM 2383 O O . LYS A 1 289 ? -28.309 -5.767 20.444 1.00 89.81 289 LYS A O 1
ATOM 2388 N N . CYS A 1 290 ? -30.121 -7.087 20.508 1.00 87.25 290 CYS A N 1
ATOM 2389 C CA . CYS A 1 290 ? -30.749 -6.537 19.306 1.00 87.25 290 CYS A CA 1
ATOM 2390 C C . CYS A 1 290 ? -31.054 -5.040 19.438 1.00 87.25 290 CYS A C 1
ATOM 2392 O O . CYS A 1 290 ? -30.749 -4.277 18.523 1.00 87.25 290 CYS A O 1
ATOM 2394 N N . LYS A 1 291 ? -31.576 -4.609 20.591 1.00 87.88 291 LYS A N 1
ATOM 2395 C CA . LYS A 1 291 ? -31.853 -3.198 20.899 1.00 87.88 291 LYS A CA 1
ATOM 2396 C C . LYS A 1 291 ? -30.589 -2.344 21.006 1.00 87.88 291 LYS A C 1
ATOM 2398 O O . LYS A 1 291 ? -30.639 -1.155 20.710 1.00 87.88 291 LYS A O 1
ATOM 2403 N N . SER A 1 292 ? -29.455 -2.936 21.385 1.00 85.69 292 SER A N 1
ATOM 2404 C CA . SER A 1 292 ? -28.168 -2.226 21.417 1.00 85.69 292 SER A CA 1
ATOM 2405 C C . SER A 1 292 ? -27.650 -1.842 20.023 1.00 85.69 292 SER A C 1
ATOM 2407 O O . SER A 1 292 ? -26.832 -0.927 19.892 1.00 85.69 292 SER A O 1
ATOM 2409 N N . TYR A 1 293 ? -28.123 -2.511 18.964 1.00 83.25 293 TYR A N 1
ATOM 2410 C CA . TYR A 1 293 ? -27.751 -2.170 17.595 1.00 83.25 293 TYR A CA 1
ATOM 2411 C C . TYR A 1 293 ? -28.510 -0.934 17.096 1.00 83.25 293 TYR A C 1
ATOM 2413 O O . TYR A 1 293 ? -29.697 -0.748 17.345 1.00 83.25 293 TYR A O 1
ATOM 2421 N N . ARG A 1 294 ? -27.835 -0.104 16.291 1.00 75.81 294 ARG A N 1
ATOM 2422 C CA . ARG A 1 294 ? -28.426 1.116 15.707 1.00 75.81 294 ARG A CA 1
ATOM 2423 C C . ARG A 1 294 ? -29.443 0.841 14.583 1.00 75.81 294 ARG A C 1
ATOM 2425 O O . ARG A 1 294 ? -30.069 1.780 14.104 1.00 75.81 294 ARG A O 1
ATOM 2432 N N . CYS A 1 295 ? -29.629 -0.413 14.161 1.00 74.69 295 CYS A N 1
ATOM 2433 C CA . CYS A 1 295 ? -30.500 -0.780 13.041 1.00 74.69 295 CYS A CA 1
ATOM 2434 C C . CYS A 1 295 ? -31.983 -0.817 13.443 1.00 74.69 295 CYS A C 1
ATOM 2436 O O . CYS A 1 295 ? -32.346 -1.424 14.452 1.00 74.69 295 CYS A O 1
ATOM 2438 N N . THR A 1 296 ? -32.842 -0.167 12.657 1.00 75.12 296 THR A N 1
ATOM 2439 C CA . THR A 1 296 ? -34.308 -0.222 12.810 1.00 75.12 296 THR A CA 1
ATOM 2440 C C . THR A 1 296 ? -34.896 -1.456 12.131 1.00 75.12 296 THR A C 1
ATOM 2442 O O . THR A 1 296 ? -35.808 -2.073 12.671 1.00 75.12 296 THR A O 1
ATOM 2445 N N . ASN A 1 297 ? -34.325 -1.867 10.998 1.00 81.88 297 ASN A N 1
ATOM 2446 C CA . ASN A 1 297 ? -34.709 -3.092 10.314 1.00 81.88 297 ASN A CA 1
ATOM 2447 C C . ASN A 1 297 ? -33.804 -4.248 10.762 1.00 81.88 297 ASN A C 1
ATOM 2449 O O . ASN A 1 297 ? -32.580 -4.166 10.618 1.00 81.88 297 ASN A O 1
ATOM 2453 N N . ILE A 1 298 ? -34.394 -5.289 11.346 1.00 87.81 298 ILE A N 1
ATOM 2454 C CA . ILE A 1 298 ? -33.692 -6.534 11.667 1.00 87.81 298 ILE A CA 1
ATOM 2455 C C . ILE A 1 298 ? -33.993 -7.554 10.575 1.00 87.81 298 ILE A C 1
ATOM 2457 O O . ILE A 1 298 ? -35.106 -7.608 10.073 1.00 87.81 298 ILE A O 1
ATOM 2461 N N . ASP A 1 299 ? -32.991 -8.353 10.223 1.00 92.56 299 ASP A N 1
ATOM 2462 C CA . ASP A 1 299 ? -33.122 -9.488 9.307 1.00 92.56 299 ASP A CA 1
ATOM 2463 C C . ASP A 1 299 ? -32.880 -10.770 10.119 1.00 92.56 299 ASP A C 1
ATOM 2465 O O . ASP A 1 299 ? -31.721 -11.170 10.321 1.00 92.56 299 ASP A O 1
ATOM 2469 N N . PRO A 1 300 ? -33.941 -11.363 10.699 1.00 92.25 300 PRO A N 1
ATOM 2470 C CA . PRO A 1 300 ? -33.789 -12.498 11.594 1.00 92.25 300 PRO A CA 1
ATOM 2471 C C . PRO A 1 300 ? -33.393 -13.771 10.829 1.00 92.25 300 PRO A C 1
ATOM 2473 O O . PRO A 1 300 ? -32.601 -14.551 11.350 1.00 92.25 300 PRO A O 1
ATOM 2476 N N . VAL A 1 301 ? -33.820 -13.932 9.567 1.00 93.12 301 VAL A N 1
ATOM 2477 C CA . VAL A 1 301 ? -33.455 -15.068 8.693 1.00 93.12 301 VAL A CA 1
ATOM 2478 C C . VAL A 1 301 ? -31.944 -15.113 8.492 1.00 93.12 301 VAL A C 1
ATOM 2480 O O . VAL A 1 301 ? -31.287 -16.088 8.865 1.00 93.12 301 VAL A O 1
ATOM 2483 N N . ARG A 1 302 ? -31.356 -14.015 8.005 1.00 92.19 302 ARG A N 1
ATOM 2484 C CA . ARG A 1 302 ? -29.906 -13.932 7.794 1.00 92.19 302 ARG A CA 1
ATOM 2485 C C . ARG A 1 302 ? -29.128 -14.073 9.098 1.00 92.19 302 ARG A C 1
ATOM 2487 O O . ARG A 1 302 ? -28.016 -14.605 9.120 1.00 92.19 302 ARG A O 1
ATOM 2494 N N . ARG A 1 303 ? -29.687 -13.592 10.211 1.00 92.31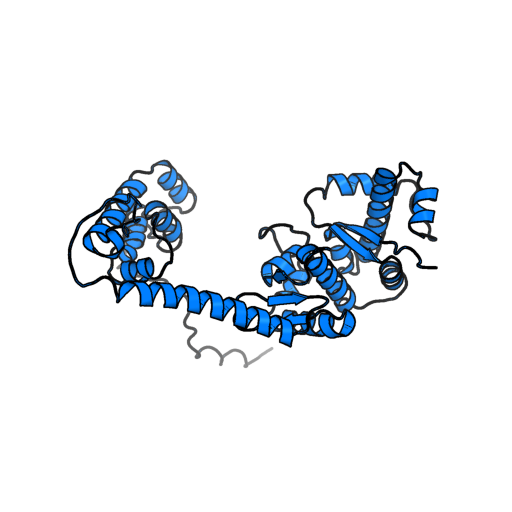 303 ARG A N 1
ATOM 2495 C CA . ARG A 1 303 ? -29.065 -13.720 11.533 1.00 92.31 303 ARG A CA 1
ATOM 2496 C C . ARG A 1 303 ? -29.024 -15.170 12.011 1.00 92.31 303 ARG A C 1
ATOM 2498 O O . ARG A 1 303 ? -27.996 -15.566 12.562 1.00 92.31 303 ARG A O 1
ATOM 2505 N N . LEU A 1 304 ? -30.075 -15.955 11.783 1.00 93.44 304 LEU A N 1
ATOM 2506 C CA . LEU A 1 304 ? -30.077 -17.391 12.072 1.00 93.44 304 LEU A CA 1
ATOM 2507 C C . LEU A 1 304 ? -29.090 -18.135 11.162 1.00 93.44 304 LEU A C 1
ATOM 2509 O O . LEU A 1 304 ? -28.233 -18.858 11.669 1.00 93.44 304 LEU A O 1
ATOM 2513 N N . GLN A 1 305 ? -29.101 -17.862 9.852 1.00 92.31 305 GLN A N 1
ATOM 2514 C CA . GLN A 1 305 ? -28.162 -18.464 8.893 1.00 92.31 305 GLN A CA 1
ATOM 2515 C C . GLN A 1 305 ? -26.689 -18.197 9.259 1.00 92.31 305 GLN A C 1
ATOM 2517 O O . GLN A 1 305 ? -25.866 -19.110 9.248 1.00 92.31 305 GLN A O 1
ATOM 2522 N N . ASN A 1 306 ? -26.344 -16.967 9.661 1.00 89.44 306 ASN A N 1
ATOM 2523 C CA . ASN A 1 306 ? -24.978 -16.620 10.075 1.00 89.44 306 ASN A CA 1
ATOM 2524 C C . ASN A 1 306 ? -24.541 -17.326 11.373 1.00 89.44 306 ASN A C 1
ATOM 2526 O O . ASN A 1 306 ? -23.356 -17.626 11.544 1.00 89.44 306 ASN A O 1
ATOM 2530 N N . ASN A 1 307 ? -25.472 -17.574 12.300 1.00 88.19 307 ASN A N 1
ATOM 2531 C CA . ASN A 1 307 ? -25.170 -18.251 13.565 1.00 88.19 307 ASN A CA 1
ATOM 2532 C C . ASN A 1 307 ? -25.128 -19.774 13.442 1.00 88.19 307 ASN A C 1
ATOM 2534 O O . ASN A 1 307 ? -24.486 -20.411 14.275 1.00 88.19 307 ASN A O 1
ATOM 2538 N N . PHE A 1 308 ? -25.708 -20.341 12.382 1.00 89.75 308 PHE A N 1
ATOM 2539 C CA . PHE A 1 308 ? -25.721 -21.782 12.135 1.00 89.75 308 PHE A CA 1
ATOM 2540 C C . PHE A 1 308 ? -24.328 -22.415 12.258 1.00 89.75 308 PHE A C 1
ATOM 2542 O O . PHE A 1 308 ? -24.138 -23.400 12.965 1.00 89.75 308 PHE A O 1
ATOM 2549 N N . SER A 1 309 ? -23.313 -21.793 11.647 1.00 82.56 309 SER A N 1
ATOM 2550 C CA . SER A 1 309 ? -21.927 -22.288 11.669 1.00 82.56 309 SER A CA 1
ATOM 2551 C C . SER A 1 309 ? -21.326 -22.446 13.074 1.00 82.56 309 SER A C 1
ATOM 2553 O O . SER A 1 309 ? -20.392 -23.235 13.242 1.00 82.56 309 SER A O 1
ATOM 2555 N N . LYS A 1 310 ? -21.844 -21.723 14.075 1.00 84.88 310 LYS A N 1
ATOM 2556 C CA . LYS A 1 310 ? -21.366 -21.739 15.466 1.00 84.88 310 LYS A CA 1
ATOM 2557 C C . LYS A 1 310 ? -22.159 -22.688 16.364 1.00 84.88 310 LYS A C 1
ATOM 2559 O O . LYS A 1 310 ? -21.613 -23.126 17.367 1.00 84.88 310 LYS A O 1
ATOM 2564 N N . ASN A 1 311 ? -23.392 -23.033 15.989 1.00 89.69 311 ASN A N 1
ATOM 2565 C CA . ASN A 1 311 ? -24.310 -23.852 16.791 1.00 89.69 311 ASN A CA 1
ATOM 2566 C C . ASN A 1 311 ? -24.665 -25.164 16.076 1.00 89.69 311 ASN A C 1
ATOM 2568 O O . ASN A 1 311 ? -25.826 -25.556 15.999 1.00 89.69 311 ASN A O 1
ATOM 2572 N N . LYS A 1 312 ? -23.660 -25.826 15.500 1.00 92.19 312 LYS A N 1
ATOM 2573 C CA . LYS A 1 312 ? -23.846 -27.102 14.803 1.00 92.19 312 LYS A CA 1
ATOM 2574 C C . LYS A 1 312 ? -24.054 -28.219 15.822 1.00 92.19 312 LYS A C 1
ATOM 2576 O O . LYS A 1 312 ? -23.187 -28.456 16.661 1.00 92.19 312 LYS A O 1
ATOM 2581 N N . ILE A 1 313 ? -25.165 -28.926 15.701 1.00 90.88 313 ILE A N 1
ATOM 2582 C CA . ILE A 1 313 ? -25.493 -30.138 16.450 1.00 90.88 313 ILE A CA 1
ATOM 2583 C C . ILE A 1 313 ? -25.467 -31.294 15.459 1.00 90.88 313 ILE A C 1
ATOM 2585 O O . ILE A 1 313 ? -26.029 -31.184 14.376 1.00 90.88 313 ILE A O 1
ATOM 2589 N N . TYR A 1 314 ? -24.807 -32.395 15.802 1.00 92.12 314 TYR A N 1
ATOM 2590 C CA . TYR A 1 314 ? -24.699 -33.567 14.932 1.00 92.12 314 TYR A CA 1
ATOM 2591 C C . TYR A 1 314 ? -25.649 -34.673 15.384 1.00 92.12 314 TYR A C 1
ATOM 2593 O O . TYR A 1 314 ? -25.931 -34.822 16.575 1.00 92.12 314 TYR A O 1
ATOM 2601 N N . LYS A 1 315 ? -26.128 -35.472 14.427 1.00 90.25 315 LYS A N 1
ATOM 2602 C CA . LYS A 1 315 ? -26.897 -36.684 14.716 1.00 90.25 315 LYS A CA 1
ATOM 2603 C C . LYS A 1 315 ? -25.979 -37.673 15.439 1.00 90.25 315 LYS A C 1
ATOM 2605 O O . LYS A 1 315 ? -24.869 -37.939 14.979 1.00 90.25 315 LYS A O 1
ATOM 2610 N N . TYR A 1 316 ? -26.434 -38.220 16.566 1.00 80.12 316 TYR A N 1
ATOM 2611 C CA . TYR A 1 316 ? -25.696 -39.261 17.283 1.00 80.12 316 TYR A CA 1
ATOM 2612 C C . TYR A 1 316 ? -25.490 -40.481 16.376 1.00 80.12 316 TYR A C 1
ATOM 2614 O O . TYR A 1 316 ? -26.443 -40.984 15.780 1.00 80.12 316 TYR A O 1
ATOM 2622 N N . ARG A 1 317 ? -24.261 -41.006 16.318 1.00 55.00 317 ARG A N 1
ATOM 2623 C CA . ARG A 1 317 ? -24.046 -42.397 15.909 1.00 55.00 317 ARG A CA 1
ATOM 2624 C C . ARG A 1 317 ? -24.336 -43.262 17.127 1.00 55.00 317 ARG A C 1
ATOM 2626 O O . ARG A 1 317 ? -23.601 -43.195 18.106 1.00 55.00 317 ARG A O 1
ATOM 2633 N N . TYR A 1 318 ? -25.385 -44.074 17.072 1.00 48.00 318 TYR A N 1
ATOM 2634 C CA . TYR A 1 318 ? -25.476 -45.223 17.965 1.00 48.00 318 TYR A CA 1
ATOM 2635 C C . TYR A 1 318 ? -24.341 -46.184 17.579 1.00 48.00 318 TYR A C 1
ATOM 2637 O O . TYR A 1 318 ? -24.498 -46.992 16.669 1.00 48.00 318 TYR A O 1
ATOM 2645 N N . SER A 1 319 ? -23.176 -46.086 18.226 1.00 47.19 319 SER A N 1
ATOM 2646 C CA . SER A 1 319 ? -22.348 -47.279 18.390 1.00 47.19 319 SER A CA 1
ATOM 2647 C C . SER A 1 319 ? -22.977 -48.067 19.529 1.00 47.19 319 SER A C 1
ATOM 2649 O O . SER A 1 319 ? -23.152 -47.527 20.623 1.00 47.19 319 SER A O 1
ATOM 2651 N N . GLY A 1 320 ? -23.371 -49.313 19.269 1.00 42.50 320 GLY A N 1
ATOM 2652 C CA . GLY A 1 320 ? -23.833 -50.210 20.322 1.00 42.50 320 GLY A CA 1
ATOM 2653 C C . GLY A 1 320 ? -22.859 -50.171 21.503 1.00 42.50 320 GLY A C 1
ATOM 2654 O O . GLY A 1 320 ? -21.658 -50.331 21.312 1.00 42.50 320 GLY A O 1
ATOM 2655 N N . ASN A 1 321 ? -23.402 -49.925 22.696 1.00 46.03 321 ASN A N 1
ATOM 2656 C CA . ASN A 1 321 ? -22.723 -49.869 23.994 1.00 46.03 321 ASN A CA 1
ATOM 2657 C C . ASN A 1 321 ? -21.816 -48.649 24.255 1.00 46.03 321 ASN A C 1
ATOM 2659 O O . ASN A 1 321 ? -20.599 -48.737 24.151 1.00 46.03 321 ASN A O 1
ATOM 2663 N N . ASN A 1 322 ? -22.402 -47.531 24.706 1.00 44.97 322 ASN A N 1
ATOM 2664 C CA . ASN A 1 322 ? -22.126 -46.912 26.019 1.00 44.97 322 ASN A CA 1
ATOM 2665 C C . ASN A 1 322 ? -22.790 -45.525 26.158 1.00 44.97 322 ASN A C 1
ATOM 2667 O O . ASN A 1 322 ? -23.086 -44.852 25.175 1.00 44.97 322 ASN A O 1
ATOM 2671 N N . LYS A 1 323 ? -23.086 -45.151 27.411 1.00 38.38 323 LYS A N 1
ATOM 2672 C CA . LYS A 1 323 ? -23.889 -43.992 27.853 1.00 38.38 323 LYS A CA 1
ATOM 2673 C C . LYS A 1 323 ? -23.423 -42.636 27.274 1.00 38.38 323 LYS A C 1
ATOM 2675 O O . LYS A 1 323 ? -22.234 -42.464 27.019 1.00 38.38 323 LYS A O 1
ATOM 2680 N N . PRO A 1 324 ? -24.334 -41.651 27.125 1.00 39.78 324 PRO A N 1
ATOM 2681 C CA . PRO A 1 324 ? -24.028 -40.380 26.473 1.00 39.78 324 PRO A CA 1
ATOM 2682 C C . PRO A 1 324 ? -23.097 -39.513 27.333 1.00 39.78 324 PRO A C 1
ATOM 2684 O O . PRO A 1 324 ? -23.455 -39.114 28.439 1.00 39.78 324 PRO A O 1
ATOM 2687 N N . GLN A 1 325 ? -21.911 -39.200 26.806 1.00 42.44 325 GLN A N 1
ATOM 2688 C CA . GLN A 1 325 ? -21.089 -38.086 27.280 1.00 42.44 325 GLN A CA 1
ATOM 2689 C C . GLN A 1 325 ? -21.461 -36.821 26.503 1.00 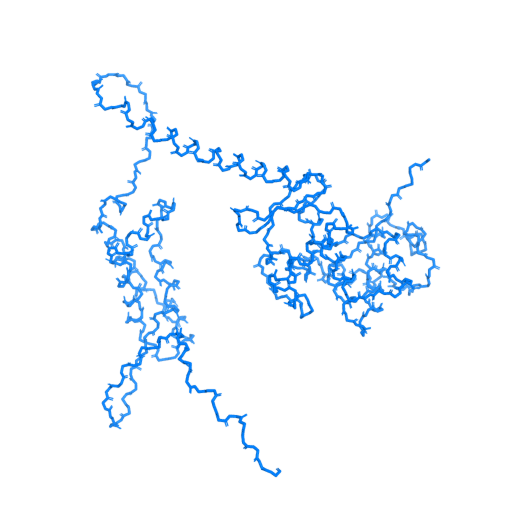42.44 325 GLN A C 1
ATOM 2691 O O . GLN A 1 325 ? -21.359 -36.768 25.277 1.00 42.44 325 GLN A O 1
ATOM 2696 N N . ASP A 1 326 ? -21.907 -35.815 27.247 1.00 37.09 326 ASP A N 1
ATOM 2697 C CA . ASP A 1 326 ? -22.347 -34.516 26.755 1.00 37.09 326 ASP A CA 1
ATOM 2698 C C . ASP A 1 326 ? -21.112 -33.636 26.470 1.00 37.09 326 ASP A C 1
ATOM 2700 O O . ASP A 1 326 ? -20.631 -32.890 27.325 1.00 37.09 326 ASP A O 1
ATOM 2704 N N . TYR A 1 327 ? -20.524 -33.765 25.277 1.00 40.56 327 TYR A N 1
ATOM 2705 C CA . TYR A 1 327 ? -19.386 -32.937 24.863 1.00 40.56 327 TYR A CA 1
ATOM 2706 C C . TYR A 1 327 ? -19.862 -31.556 24.400 1.00 40.56 327 TYR A C 1
ATOM 2708 O O . TYR A 1 327 ? -19.975 -31.264 23.209 1.00 40.56 327 TYR A O 1
ATOM 2716 N N . ARG A 1 328 ? -20.076 -30.648 25.356 1.00 39.12 328 ARG A N 1
ATOM 2717 C CA . ARG A 1 328 ? -20.011 -29.211 25.064 1.00 39.12 328 ARG A CA 1
ATOM 2718 C C . ARG A 1 328 ? -18.545 -28.840 24.864 1.00 39.12 328 ARG A C 1
ATOM 2720 O O . ARG A 1 328 ? -17.803 -28.700 25.833 1.00 39.12 328 ARG A O 1
ATOM 2727 N N . HIS A 1 329 ? -18.121 -28.643 23.617 1.00 36.84 329 HIS A N 1
ATOM 2728 C CA . HIS A 1 329 ? -16.845 -27.991 23.324 1.00 36.84 329 HIS A CA 1
ATOM 2729 C C . HIS A 1 329 ? -16.879 -26.542 23.840 1.00 36.84 329 HIS A C 1
ATOM 2731 O O . HIS A 1 329 ? -17.284 -25.613 23.142 1.00 36.84 329 HIS A O 1
ATOM 2737 N N . ARG A 1 330 ? -16.456 -26.348 25.092 1.00 35.66 330 ARG A N 1
ATOM 2738 C CA . ARG A 1 330 ? -16.087 -25.044 25.643 1.00 35.66 330 ARG A CA 1
ATOM 2739 C C . ARG A 1 330 ? -14.687 -24.728 25.128 1.00 35.66 330 ARG A C 1
ATOM 2741 O O . ARG A 1 330 ? -13.707 -25.337 25.542 1.00 35.66 330 ARG A O 1
ATOM 2748 N N . SER A 1 331 ? -14.593 -23.806 24.181 1.00 39.12 331 SER A N 1
ATOM 2749 C CA . SER A 1 331 ? -13.312 -23.284 23.720 1.00 39.12 331 SER A CA 1
ATOM 2750 C C . SER A 1 331 ? -12.627 -22.495 24.845 1.00 39.12 331 SER A C 1
ATOM 2752 O O . SER A 1 331 ? -13.080 -21.401 25.177 1.00 39.12 331 SER A O 1
ATOM 2754 N N . GLY A 1 332 ? -11.536 -23.049 25.379 1.00 33.41 332 GLY A N 1
ATOM 2755 C CA . GLY A 1 332 ? -10.359 -22.309 25.844 1.00 33.41 332 GLY A CA 1
ATOM 2756 C C . GLY A 1 332 ? -10.442 -21.609 27.201 1.00 33.41 332 GLY A C 1
ATOM 2757 O O . GLY A 1 332 ? -10.610 -20.394 27.262 1.00 33.41 332 GLY A O 1
ATOM 2758 N N . GLN A 1 333 ? -10.177 -22.357 28.269 1.00 29.52 333 GLN A N 1
ATOM 2759 C CA . GLN A 1 333 ? -9.541 -21.848 29.485 1.00 29.52 333 GLN A CA 1
ATOM 2760 C C . GLN A 1 333 ? -8.322 -22.760 29.697 1.00 29.52 333 GLN A C 1
ATOM 2762 O O . GLN A 1 333 ? -8.495 -23.961 29.870 1.00 29.52 333 GLN A O 1
ATOM 2767 N N . TYR A 1 334 ? -7.106 -22.236 29.522 1.00 36.19 334 TYR A N 1
ATOM 2768 C CA . TYR A 1 334 ? -5.880 -22.998 29.784 1.00 36.19 334 TYR A CA 1
ATOM 2769 C C . TYR A 1 334 ? -5.688 -23.073 31.299 1.00 36.19 334 TYR A C 1
ATOM 2771 O O . TYR A 1 334 ? -5.506 -22.033 31.933 1.00 36.19 334 TYR A O 1
ATOM 2779 N N . ASP A 1 335 ? -5.760 -24.284 31.849 1.00 33.88 335 ASP A N 1
ATOM 2780 C CA . ASP A 1 335 ? -5.358 -24.586 33.223 1.00 33.88 335 ASP A CA 1
ATOM 2781 C C . ASP A 1 335 ? -3.835 -24.771 33.277 1.00 33.88 335 ASP A C 1
ATOM 2783 O O . ASP A 1 335 ? -3.225 -25.357 32.380 1.00 33.88 335 ASP A O 1
ATOM 2787 N N . SER A 1 336 ? -3.211 -24.197 34.301 1.00 41.19 336 SER A N 1
ATOM 2788 C CA . SER A 1 336 ? -1.774 -23.926 34.383 1.00 41.19 336 SER A CA 1
ATOM 2789 C C . SER A 1 336 ? -0.960 -25.026 35.078 1.00 41.19 336 SER A C 1
ATOM 2791 O O . SER A 1 336 ? -0.072 -24.700 35.863 1.00 41.19 336 SER A O 1
ATOM 2793 N N . THR A 1 337 ? -1.252 -26.308 34.852 1.00 39.00 337 THR A N 1
ATOM 2794 C CA . THR A 1 337 ? -0.626 -27.398 35.637 1.00 39.00 337 THR A CA 1
ATOM 2795 C C . THR A 1 337 ? 0.232 -28.398 34.865 1.00 39.00 337 THR A C 1
ATOM 2797 O O . THR A 1 337 ? 0.866 -29.222 35.507 1.00 39.00 337 THR A O 1
ATOM 2800 N N . ASP A 1 338 ? 0.374 -28.291 33.541 1.00 38.09 338 ASP A N 1
ATOM 2801 C CA . ASP A 1 338 ? 1.175 -29.251 32.753 1.00 38.09 338 ASP A CA 1
ATOM 2802 C C . ASP A 1 338 ? 2.461 -28.630 32.177 1.00 38.09 338 ASP A C 1
ATOM 2804 O O . ASP A 1 338 ? 2.714 -28.676 30.972 1.00 38.09 338 ASP A O 1
ATOM 2808 N N . MET A 1 339 ? 3.286 -28.015 33.033 1.00 35.41 339 MET A N 1
ATOM 2809 C CA . MET A 1 339 ? 4.592 -27.461 32.633 1.00 35.41 339 MET A CA 1
ATOM 2810 C C . MET A 1 339 ? 5.782 -27.916 33.494 1.00 35.41 339 MET A C 1
ATOM 2812 O O . MET A 1 339 ? 6.786 -27.216 33.530 1.00 35.41 339 MET A O 1
ATOM 2816 N N . ASP A 1 340 ? 5.718 -29.096 34.124 1.00 39.50 340 ASP A N 1
ATOM 2817 C CA . ASP A 1 340 ? 6.831 -29.604 34.954 1.00 39.50 340 ASP A CA 1
ATOM 2818 C C . ASP A 1 340 ? 7.566 -30.850 34.419 1.00 39.50 340 ASP A C 1
ATOM 2820 O O . ASP A 1 340 ? 8.612 -31.206 34.957 1.00 39.50 340 ASP A O 1
ATOM 2824 N N . ASP A 1 341 ? 7.138 -31.470 33.313 1.00 43.44 341 ASP A N 1
ATOM 2825 C CA . ASP A 1 341 ? 7.736 -32.747 32.863 1.00 43.44 341 ASP A CA 1
ATOM 2826 C C . ASP A 1 341 ? 8.652 -32.676 31.628 1.00 43.44 341 ASP A C 1
ATOM 2828 O O . ASP A 1 341 ? 9.122 -33.702 31.136 1.00 43.44 341 ASP A O 1
ATOM 2832 N N . TRP A 1 342 ? 9.022 -31.479 31.161 1.00 37.69 342 TRP A N 1
ATOM 2833 C CA . TRP A 1 342 ? 9.971 -31.320 30.045 1.00 37.69 342 TRP A CA 1
ATOM 2834 C C . TRP A 1 342 ? 11.360 -30.847 30.490 1.00 37.69 342 TRP A C 1
ATOM 2836 O O . TRP A 1 342 ? 11.972 -29.994 29.855 1.00 37.69 342 TRP A O 1
ATOM 2846 N N . ASN A 1 343 ? 11.877 -31.385 31.599 1.00 40.84 343 ASN A N 1
ATOM 2847 C CA . ASN A 1 343 ? 13.275 -31.159 31.980 1.00 40.84 343 ASN A CA 1
ATOM 2848 C C . ASN A 1 343 ? 13.871 -32.290 32.836 1.00 40.84 343 ASN A C 1
ATOM 2850 O O . ASN A 1 343 ? 14.371 -32.069 33.936 1.00 40.84 343 ASN A O 1
ATOM 2854 N N . LYS A 1 344 ? 13.856 -33.526 32.320 1.00 36.53 344 LYS A N 1
ATOM 2855 C CA . LYS A 1 344 ? 14.746 -34.607 32.784 1.00 36.53 344 LYS A CA 1
ATOM 2856 C C . LYS A 1 344 ? 15.228 -35.421 31.586 1.00 36.53 344 LYS A C 1
ATOM 2858 O O . LYS A 1 344 ? 14.537 -36.311 31.107 1.00 36.53 344 LYS A O 1
ATOM 2863 N N . GLY A 1 345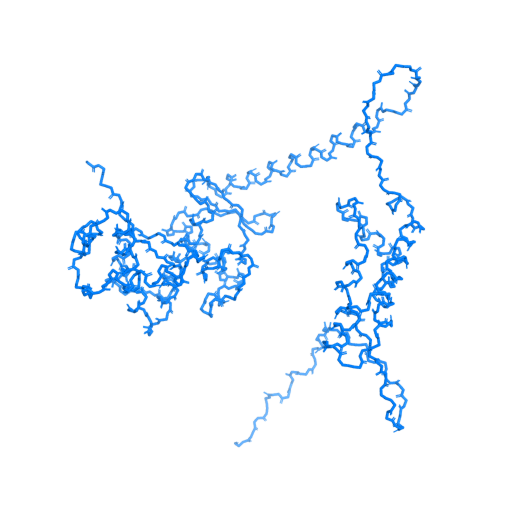 ? 16.408 -35.071 31.078 1.00 41.19 345 GLY A N 1
ATOM 2864 C CA . GLY A 1 345 ? 17.054 -35.790 29.982 1.00 41.19 345 GLY A CA 1
ATOM 2865 C C . GLY A 1 345 ? 17.540 -37.185 30.372 1.00 41.19 345 GLY A C 1
ATOM 2866 O O . GLY A 1 345 ? 17.730 -37.474 31.555 1.00 41.19 345 GLY A O 1
ATOM 2867 N N . LYS A 1 346 ? 17.799 -38.018 29.355 1.00 37.22 346 LYS A N 1
ATOM 2868 C CA . LYS A 1 346 ? 18.860 -39.033 29.357 1.00 37.22 346 LYS A CA 1
ATOM 2869 C C . LYS A 1 346 ? 19.055 -39.649 27.962 1.00 37.22 346 LYS A C 1
ATOM 2871 O O . LYS A 1 346 ? 18.103 -40.177 27.396 1.00 37.22 346 LYS A O 1
ATOM 2876 N N . ILE A 1 347 ? 20.339 -39.654 27.581 1.00 37.88 347 ILE A N 1
ATOM 2877 C CA . ILE A 1 347 ? 21.050 -40.319 26.470 1.00 37.88 347 ILE A CA 1
ATOM 2878 C C . ILE A 1 347 ? 20.972 -39.608 25.122 1.00 37.88 347 ILE A C 1
ATOM 2880 O O . ILE A 1 347 ? 19.919 -39.670 24.456 1.00 37.88 347 ILE A O 1
#

Radius of gyration: 29.77 Å; chains: 1; bounding box: 78×77×64 Å